Protein AF-A0A2P2GV45-F1 (afdb_monomer_lite)

Organism: Streptomyces showdoensis (NCBI:txid68268)

pLDDT: mean 84.9, std 12.86, range [36.91, 97.88]

Radius of gyration: 22.36 Å; chains: 1; bounding box: 69×42×74 Å

Sequence (187 aa):
MVSMTEESGPQALGVFVVANVAQETSHGDGGLEIRQGLRHFAPGAKVWIFNPIGTGSVVVVGRHRRNSRRYMRIIIERRFLTNLRVRTCYSTALFRALWDLERDEELPDSDLLRQREWAEELAREWNTPAMKARLDDQPRLTPFLVSDPPPLELRRSGVTYHLAHFNAHGARYSPEPPPVEPSPRID

Secondary structure (DSSP, 8-state):
--------PPPP-EEEEEEEE-SEEEESGGG-EEEES-SSS-TT-EEEEEEEETTTEEEEEEEETTEEEEEEEEEEEGGGEEEEEEEEE--HHHHHHHHT--SSSPPPP--HHHHHHHHHHHHHHHHS-EEEEEETT-TTSPPEEEESSPPSEEEETTEEEEEEEEETTEEEEESSPPP-PPPP---

Structure (mmCIF, N/CA/C/O backbone):
data_AF-A0A2P2GV45-F1
#
_entry.id   AF-A0A2P2GV45-F1
#
loop_
_atom_site.group_PDB
_atom_site.id
_atom_site.type_symbol
_atom_site.label_atom_id
_atom_site.label_alt_id
_atom_site.label_comp_id
_atom_site.label_asym_id
_atom_site.label_entity_id
_atom_site.label_seq_id
_atom_site.pdbx_PDB_ins_code
_atom_site.Cartn_x
_atom_site.Cartn_y
_atom_site.Cartn_z
_atom_site.occupancy
_atom_site.B_iso_or_equiv
_atom_site.auth_seq_id
_atom_site.auth_comp_id
_atom_site.auth_asym_id
_atom_site.auth_atom_id
_atom_site.pdbx_PDB_model_num
ATOM 1 N N . MET A 1 1 ? -44.803 21.383 8.865 1.00 36.91 1 MET A N 1
ATOM 2 C CA . MET A 1 1 ? -43.445 21.216 9.424 1.00 36.91 1 MET A CA 1
ATOM 3 C C . MET A 1 1 ? -43.144 19.733 9.437 1.00 36.91 1 MET A C 1
ATOM 5 O O . MET A 1 1 ? -43.715 19.024 10.253 1.00 36.91 1 MET A O 1
ATOM 9 N N . VAL A 1 2 ? -42.358 19.250 8.477 1.00 37.75 2 VAL A N 1
ATOM 10 C CA . VAL A 1 2 ? -41.906 17.855 8.455 1.00 37.75 2 VAL A CA 1
ATOM 11 C C . VAL A 1 2 ? -40.473 17.863 8.960 1.00 37.75 2 VAL A C 1
ATOM 13 O O . VAL A 1 2 ? -39.600 18.466 8.345 1.00 37.75 2 VAL A O 1
ATOM 16 N N . SER A 1 3 ? -40.280 17.261 10.130 1.00 43.94 3 SER A N 1
ATOM 17 C CA . SER A 1 3 ? -38.976 16.931 10.694 1.00 43.94 3 SER A CA 1
ATOM 18 C C . SER A 1 3 ? -38.325 15.888 9.784 1.00 43.94 3 SER A C 1
ATOM 20 O O . SER A 1 3 ? -38.726 14.724 9.788 1.00 43.94 3 SER A O 1
ATOM 22 N N . MET A 1 4 ? -37.380 16.321 8.946 1.00 41.00 4 MET A N 1
ATOM 23 C CA . MET A 1 4 ? -36.443 15.414 8.291 1.00 41.00 4 MET A CA 1
ATOM 24 C C . MET A 1 4 ? -35.452 14.956 9.355 1.00 41.00 4 MET A C 1
ATOM 26 O O . MET A 1 4 ? -34.571 15.700 9.774 1.00 41.00 4 MET A O 1
ATOM 30 N N . THR A 1 5 ? -35.639 13.732 9.826 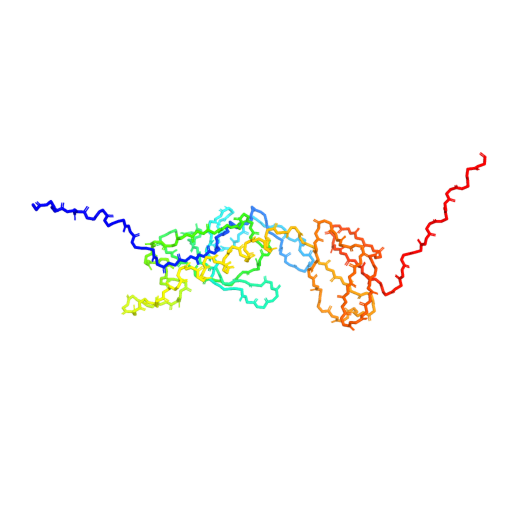1.00 46.25 5 THR A N 1
ATOM 31 C CA . THR A 1 5 ? -34.600 12.999 10.537 1.00 46.25 5 THR A CA 1
ATOM 32 C C . THR A 1 5 ? -33.565 12.601 9.493 1.00 46.25 5 THR A C 1
ATOM 34 O O . THR A 1 5 ? -33.805 11.709 8.685 1.00 46.25 5 THR A O 1
ATOM 37 N N . GLU A 1 6 ? -32.439 13.315 9.454 1.00 47.91 6 GLU A N 1
ATOM 38 C CA . GLU A 1 6 ? -31.255 12.849 8.737 1.00 47.91 6 GLU A CA 1
ATOM 39 C C . GLU A 1 6 ? -30.827 11.518 9.367 1.00 47.91 6 GLU A C 1
ATOM 41 O O . GLU A 1 6 ? -30.432 11.460 10.534 1.00 47.91 6 GLU A O 1
ATOM 46 N N . GLU A 1 7 ? -30.931 10.432 8.602 1.00 45.09 7 GLU A N 1
ATOM 47 C CA . GLU A 1 7 ? -30.241 9.181 8.899 1.00 45.09 7 GLU A CA 1
ATOM 48 C C . GLU A 1 7 ? -28.731 9.456 8.873 1.00 45.09 7 GLU A C 1
ATOM 50 O O . GLU A 1 7 ? -28.067 9.371 7.839 1.00 45.09 7 GLU A O 1
ATOM 55 N N . SER A 1 8 ? -28.182 9.841 10.025 1.00 48.94 8 SER A N 1
ATOM 56 C CA . SER A 1 8 ? -26.750 10.048 10.210 1.00 48.94 8 SER A CA 1
ATOM 57 C C . SER A 1 8 ? -26.058 8.683 10.207 1.00 48.94 8 SER A C 1
ATOM 59 O O . SER A 1 8 ? -25.905 8.019 11.235 1.00 48.94 8 SER A O 1
ATOM 61 N N . GLY A 1 9 ? -25.702 8.209 9.012 1.00 59.50 9 GLY A N 1
ATOM 62 C CA . GLY A 1 9 ? -24.778 7.092 8.848 1.00 59.50 9 GLY A CA 1
ATOM 63 C C . GLY A 1 9 ? -23.422 7.406 9.502 1.00 59.50 9 GLY A C 1
ATOM 64 O O . GLY A 1 9 ? -23.109 8.568 9.761 1.00 59.50 9 GLY A O 1
ATOM 65 N N . PRO A 1 10 ? -22.582 6.393 9.781 1.00 74.88 10 PRO A N 1
ATOM 66 C CA . PRO A 1 10 ? -21.284 6.628 10.405 1.00 74.88 10 PRO A CA 1
ATOM 67 C C . PRO A 1 10 ? -20.446 7.605 9.567 1.00 74.88 10 PRO A C 1
ATOM 69 O O . PRO A 1 10 ? -20.242 7.387 8.370 1.00 74.88 10 PRO A O 1
ATOM 72 N N . GLN A 1 11 ? -19.948 8.670 10.204 1.00 86.69 11 GLN A N 1
ATOM 73 C CA . GLN A 1 11 ? -19.128 9.689 9.552 1.00 86.69 11 GLN A CA 1
ATOM 74 C C . GLN A 1 11 ? -17.851 9.059 8.978 1.00 86.69 11 GLN A C 1
ATOM 76 O O . GLN A 1 11 ? -17.134 8.317 9.656 1.00 86.69 11 GLN A O 1
ATOM 81 N N . ALA A 1 12 ? -17.572 9.337 7.705 1.00 92.88 12 ALA A N 1
ATOM 82 C CA . ALA A 1 12 ? -16.340 8.907 7.060 1.00 92.88 12 ALA A CA 1
ATOM 83 C C . ALA A 1 12 ? -15.151 9.678 7.646 1.00 92.88 12 ALA A C 1
ATOM 85 O O . ALA A 1 12 ? -15.142 10.904 7.630 1.00 92.88 12 ALA A O 1
ATOM 86 N N . LEU A 1 13 ? -14.149 8.952 8.139 1.00 94.50 13 LEU A N 1
ATOM 87 C CA . LEU A 1 13 ? -12.956 9.539 8.752 1.00 94.50 13 LEU A CA 1
ATOM 88 C C . LEU A 1 13 ? -11.816 9.714 7.748 1.00 94.50 13 LEU A C 1
ATOM 90 O O . LEU A 1 13 ? -10.999 10.601 7.912 1.00 94.50 13 LEU A O 1
ATOM 94 N N . GLY A 1 14 ? -11.746 8.879 6.709 1.00 94.94 14 GLY A N 1
ATOM 95 C CA . GLY A 1 14 ? -10.713 8.990 5.679 1.00 94.94 14 GLY A CA 1
ATOM 96 C C . GLY A 1 14 ? -10.879 7.981 4.550 1.00 94.94 14 GLY A C 1
ATOM 97 O O . GLY A 1 14 ? -11.649 7.024 4.674 1.00 94.94 14 GLY A O 1
ATOM 98 N N . VAL A 1 15 ? -10.136 8.156 3.460 1.00 96.50 15 VAL A N 1
ATOM 99 C CA . VAL A 1 15 ? -10.080 7.209 2.335 1.00 96.50 15 VAL A CA 1
ATOM 100 C C . VAL A 1 15 ? -8.652 6.700 2.153 1.00 96.50 15 VAL A C 1
ATOM 102 O O . VAL A 1 15 ? -7.712 7.484 2.115 1.00 96.50 15 VAL A O 1
ATOM 105 N N . PHE A 1 16 ? -8.482 5.379 2.051 1.00 96.75 16 PHE A N 1
ATOM 106 C CA . PHE A 1 16 ? -7.160 4.749 1.976 1.00 96.75 16 PHE A CA 1
ATOM 107 C C . PHE A 1 16 ? -7.132 3.607 0.975 1.00 96.75 16 PHE A C 1
ATOM 109 O O . PHE A 1 16 ? -8.156 2.983 0.669 1.00 96.75 16 PHE A O 1
ATOM 116 N N . VAL A 1 17 ? -5.917 3.253 0.566 1.00 97.38 17 VAL A N 1
ATOM 117 C CA . VAL A 1 17 ? -5.655 1.960 -0.058 1.00 97.38 17 VAL A CA 1
ATOM 118 C C . VAL A 1 17 ? -5.659 0.872 1.011 1.00 97.38 17 VAL A C 1
ATOM 120 O O . VAL A 1 17 ? -5.050 0.984 2.073 1.00 97.38 17 VAL A O 1
ATOM 123 N N . VAL A 1 18 ? -6.351 -0.216 0.715 1.00 97.81 18 VAL A N 1
ATOM 124 C CA . VAL A 1 18 ? -6.408 -1.436 1.509 1.00 97.81 18 VAL A CA 1
ATOM 125 C C . VAL A 1 18 ? -5.866 -2.571 0.669 1.00 97.81 18 VAL A C 1
ATOM 127 O O . VAL A 1 18 ? -6.194 -2.689 -0.508 1.00 97.81 18 VAL A O 1
ATOM 130 N N . ALA A 1 19 ? -5.088 -3.439 1.294 1.00 97.44 19 ALA A N 1
ATOM 131 C CA . ALA A 1 19 ? -4.522 -4.614 0.664 1.00 97.44 19 ALA A CA 1
ATOM 132 C C . ALA A 1 19 ? -4.771 -5.861 1.513 1.00 97.44 19 ALA A C 1
ATOM 134 O O . ALA A 1 19 ? -5.273 -5.810 2.643 1.00 97.44 19 ALA A O 1
ATOM 135 N N . ASN A 1 20 ? -4.413 -7.002 0.950 1.00 97.25 20 ASN A N 1
ATOM 136 C CA . ASN A 1 20 ? -4.298 -8.266 1.646 1.00 97.25 20 ASN A CA 1
ATOM 137 C C . ASN A 1 20 ? -2.822 -8.663 1.715 1.00 97.25 20 ASN A C 1
ATOM 139 O O . ASN A 1 20 ? -2.081 -8.466 0.757 1.00 97.25 20 ASN A O 1
ATOM 143 N N . VAL A 1 21 ? -2.401 -9.244 2.835 1.00 95.75 21 VAL A N 1
ATOM 144 C CA . VAL A 1 21 ? -1.102 -9.919 2.921 1.00 95.75 21 VAL A CA 1
ATOM 145 C C . VAL A 1 21 ? -1.131 -11.139 2.007 1.00 95.75 21 VAL A C 1
ATOM 147 O O . VAL A 1 21 ? -2.095 -11.908 2.042 1.00 95.75 21 VAL A O 1
ATOM 150 N N . ALA A 1 22 ? -0.099 -11.306 1.184 1.00 92.75 22 ALA A N 1
ATOM 151 C CA . ALA A 1 22 ? 0.023 -12.439 0.277 1.00 92.75 22 ALA A CA 1
ATOM 152 C C . ALA A 1 22 ? -0.036 -13.775 1.039 1.00 92.75 22 ALA A C 1
ATOM 154 O O . ALA A 1 22 ? 0.347 -13.861 2.211 1.00 92.75 22 ALA A O 1
ATOM 155 N N . GLN A 1 23 ? -0.549 -14.819 0.380 1.00 90.25 23 GLN A N 1
ATOM 156 C CA . GLN A 1 23 ? -0.613 -16.156 0.981 1.00 90.25 23 GLN A CA 1
ATOM 157 C C . GLN A 1 23 ? 0.792 -16.670 1.300 1.00 90.25 23 GLN A C 1
ATOM 159 O O . GLN A 1 23 ? 1.061 -17.143 2.405 1.00 90.25 23 GLN A O 1
ATOM 164 N N . GLU A 1 24 ? 1.699 -16.456 0.353 1.00 88.69 24 GLU A N 1
ATOM 165 C CA . GLU A 1 24 ? 3.109 -16.789 0.435 1.00 88.69 24 GLU A CA 1
ATOM 166 C C . GLU A 1 24 ? 3.946 -15.527 0.238 1.00 88.69 24 GLU A C 1
ATOM 168 O O . GLU A 1 24 ? 3.587 -14.627 -0.523 1.00 88.69 24 GLU A O 1
ATOM 173 N N . THR A 1 25 ? 5.055 -15.440 0.960 1.00 87.00 25 THR A N 1
ATOM 174 C CA . THR A 1 25 ? 5.975 -14.306 0.921 1.00 87.00 25 THR A CA 1
ATOM 175 C C . THR A 1 25 ? 7.410 -14.805 0.813 1.00 87.00 25 THR A C 1
ATOM 177 O O . THR A 1 25 ? 7.787 -15.777 1.463 1.00 87.00 25 THR A O 1
ATOM 180 N N . SER A 1 26 ? 8.207 -14.134 -0.016 1.00 83.06 26 SER A N 1
ATOM 181 C CA . SER A 1 26 ? 9.622 -14.438 -0.256 1.00 83.06 26 SER A CA 1
ATOM 182 C C . SER A 1 26 ? 10.544 -13.666 0.699 1.00 83.06 26 SER A C 1
ATOM 184 O O . SER A 1 26 ? 10.469 -12.437 0.747 1.00 83.06 26 SER A O 1
ATOM 186 N N . HIS A 1 27 ? 11.463 -14.338 1.384 1.00 82.19 27 HIS A N 1
ATOM 187 C CA . HIS A 1 27 ? 12.400 -13.770 2.362 1.00 82.19 27 HIS A CA 1
ATOM 188 C C . HIS A 1 27 ? 13.853 -14.086 1.995 1.00 82.19 27 HIS A C 1
ATOM 190 O O . HIS A 1 27 ? 14.127 -14.919 1.129 1.00 82.19 27 HIS A O 1
ATOM 196 N N . GLY A 1 28 ? 14.774 -13.405 2.678 1.00 75.12 28 GLY A N 1
ATOM 197 C CA . GLY A 1 28 ? 16.213 -13.595 2.516 1.00 75.12 28 GLY A CA 1
ATOM 198 C C . GLY A 1 28 ? 16.766 -13.046 1.200 1.00 75.12 28 GLY A C 1
ATOM 199 O O . GLY A 1 28 ? 16.032 -12.537 0.342 1.00 75.12 28 GLY A O 1
ATOM 200 N N . ASP A 1 29 ? 18.084 -13.151 1.051 1.00 68.38 29 ASP A N 1
ATOM 201 C CA . ASP A 1 29 ? 18.777 -12.747 -0.169 1.00 68.38 29 ASP A CA 1
ATOM 202 C C . ASP A 1 29 ? 18.312 -13.608 -1.348 1.00 68.38 29 ASP A C 1
ATOM 204 O O . ASP A 1 29 ? 18.273 -14.835 -1.287 1.00 68.38 29 ASP A O 1
ATOM 208 N N . GLY A 1 30 ? 17.878 -12.946 -2.420 1.00 65.75 30 GLY A N 1
ATOM 209 C CA . GLY A 1 30 ? 17.316 -13.611 -3.598 1.00 65.75 30 GLY A CA 1
ATOM 210 C C . GLY A 1 30 ? 15.862 -14.080 -3.459 1.00 65.75 30 GLY A C 1
ATOM 211 O O . GLY A 1 30 ? 15.285 -14.500 -4.455 1.00 65.75 30 GLY A O 1
ATOM 212 N N . GLY A 1 31 ? 15.229 -13.961 -2.283 1.00 71.38 31 GLY A N 1
ATOM 213 C CA . GLY A 1 31 ? 13.816 -14.324 -2.103 1.00 71.38 31 GLY A CA 1
ATOM 214 C C . GLY A 1 31 ? 13.534 -15.829 -2.152 1.00 71.38 31 GLY A C 1
ATOM 215 O O . GLY A 1 31 ? 12.404 -16.221 -2.431 1.00 71.38 31 GLY A O 1
ATOM 216 N N . LEU A 1 32 ? 14.548 -16.659 -1.904 1.00 75.00 32 LEU A N 1
ATOM 217 C CA . LEU A 1 32 ? 14.452 -18.119 -1.997 1.00 75.00 32 LEU A CA 1
ATOM 218 C C . LEU A 1 32 ? 13.702 -18.747 -0.816 1.00 75.00 32 LEU A C 1
ATOM 220 O O . LEU A 1 32 ? 13.218 -19.872 -0.917 1.00 75.00 32 LEU A O 1
ATOM 224 N N . GLU A 1 33 ? 13.591 -18.036 0.306 1.00 84.44 33 GLU A N 1
ATOM 225 C CA . GLU A 1 33 ? 12.863 -18.533 1.466 1.00 84.44 33 GLU A CA 1
ATOM 226 C C . GLU A 1 33 ? 11.379 -18.167 1.363 1.00 84.44 33 GLU A C 1
ATOM 228 O O . GLU A 1 33 ? 10.995 -17.016 1.562 1.00 84.44 33 GLU A O 1
ATOM 233 N N . ILE A 1 34 ? 10.524 -19.153 1.099 1.00 87.94 34 ILE A N 1
ATOM 234 C CA . ILE A 1 34 ? 9.074 -18.950 1.053 1.00 87.94 34 ILE A CA 1
ATOM 235 C C . ILE A 1 34 ? 8.458 -19.207 2.430 1.00 87.94 34 ILE A C 1
ATOM 237 O O . ILE A 1 34 ? 8.666 -20.253 3.044 1.00 87.94 34 ILE A O 1
ATOM 241 N N . ARG A 1 35 ? 7.671 -18.246 2.921 1.00 89.06 35 ARG A N 1
ATOM 242 C CA . ARG A 1 35 ? 6.919 -18.345 4.180 1.00 89.06 35 ARG A CA 1
ATOM 243 C C . ARG A 1 35 ? 5.447 -18.032 3.965 1.00 89.06 35 ARG A C 1
ATOM 245 O O . ARG A 1 35 ? 5.097 -17.193 3.139 1.00 89.06 35 ARG A O 1
ATOM 252 N N . GLN A 1 36 ? 4.583 -18.627 4.782 1.00 90.12 36 GLN A N 1
ATOM 253 C CA . GLN A 1 36 ? 3.163 -18.283 4.783 1.00 90.12 36 GLN A CA 1
ATOM 254 C C . GLN A 1 36 ? 2.893 -16.985 5.550 1.00 90.12 36 GLN A C 1
ATOM 256 O O . GLN A 1 36 ? 3.137 -16.893 6.760 1.00 90.12 36 GLN A O 1
ATOM 261 N N . GLY A 1 37 ? 2.337 -15.996 4.847 1.00 88.44 37 GLY A N 1
ATOM 262 C CA . GLY A 1 37 ? 2.013 -14.684 5.400 1.00 88.44 37 GLY A CA 1
ATOM 263 C C . GLY A 1 37 ? 3.224 -13.990 6.027 1.00 88.44 37 GLY A C 1
ATOM 264 O O . GLY A 1 37 ? 4.359 -14.173 5.600 1.00 88.44 37 GLY A O 1
ATOM 265 N N . LEU A 1 38 ? 2.992 -13.187 7.067 1.00 92.50 38 LEU A N 1
ATOM 266 C CA . LEU A 1 38 ? 4.047 -12.453 7.767 1.00 92.50 38 LEU A CA 1
ATOM 267 C C . LEU A 1 38 ? 4.103 -12.834 9.252 1.00 92.50 38 LEU A C 1
ATOM 269 O O . LEU A 1 38 ? 3.191 -13.439 9.827 1.00 92.50 38 LEU A O 1
ATOM 273 N N . ARG A 1 39 ? 5.185 -12.428 9.927 1.00 91.06 39 ARG A N 1
ATOM 274 C CA . ARG A 1 39 ? 5.334 -12.641 11.377 1.00 91.06 39 ARG A CA 1
ATOM 275 C C . ARG A 1 39 ? 4.156 -12.060 12.168 1.00 91.06 39 ARG A C 1
ATOM 277 O O . ARG A 1 39 ? 3.679 -12.698 13.104 1.00 91.06 39 ARG A O 1
ATOM 284 N N . HIS A 1 40 ? 3.684 -10.878 11.775 1.00 93.44 40 HIS A N 1
ATOM 285 C CA . HIS A 1 40 ? 2.652 -10.121 12.492 1.00 93.44 40 HIS A CA 1
ATOM 286 C C . HIS A 1 40 ? 1.247 -10.260 11.899 1.00 93.44 40 HIS A C 1
ATOM 288 O O . HIS A 1 40 ? 0.265 -10.036 12.605 1.00 93.44 40 HIS A O 1
ATOM 294 N N . PHE A 1 41 ? 1.131 -10.690 10.643 1.00 95.00 41 PHE A N 1
ATOM 295 C CA . PHE A 1 41 ? -0.137 -10.777 9.922 1.00 95.00 41 PHE A CA 1
ATOM 296 C C . PHE A 1 41 ? -0.341 -12.170 9.335 1.00 95.00 41 PHE A C 1
ATOM 298 O O . PHE A 1 41 ? 0.588 -12.770 8.800 1.00 95.00 41 PHE A O 1
ATOM 305 N N . ALA A 1 42 ? -1.563 -12.690 9.451 1.00 93.75 42 ALA A N 1
ATOM 306 C CA . ALA A 1 42 ? -1.918 -13.972 8.860 1.00 93.75 42 ALA A CA 1
ATOM 307 C C . ALA A 1 42 ? -1.907 -13.881 7.319 1.00 93.75 42 ALA A C 1
ATOM 309 O O . ALA A 1 42 ? -2.122 -12.790 6.781 1.00 93.75 42 ALA A O 1
ATOM 310 N N . PRO A 1 43 ? -1.704 -15.003 6.609 1.00 94.81 43 PRO A N 1
ATOM 311 C CA . PRO A 1 43 ? -1.975 -15.086 5.175 1.00 94.81 43 PRO A CA 1
ATOM 312 C C . PRO A 1 43 ? -3.367 -14.524 4.846 1.00 94.81 43 PRO A C 1
ATOM 314 O O . PRO A 1 43 ? -4.341 -14.808 5.548 1.00 94.81 43 PRO A O 1
ATOM 317 N N . GLY A 1 44 ? -3.468 -13.660 3.836 1.00 95.38 44 GLY A N 1
ATOM 318 C CA . GLY A 1 44 ? -4.725 -13.017 3.442 1.00 95.38 44 GLY A CA 1
ATOM 319 C C . GLY A 1 44 ? -5.233 -11.922 4.390 1.00 95.38 44 GLY A C 1
ATOM 320 O O . GLY A 1 44 ? -6.287 -11.336 4.124 1.00 95.38 44 GLY A O 1
ATOM 321 N N . ALA A 1 45 ? -4.520 -11.600 5.476 1.00 96.06 45 ALA A N 1
ATOM 322 C CA . ALA A 1 45 ? -4.949 -10.570 6.418 1.00 96.06 45 ALA A CA 1
ATOM 323 C C . ALA A 1 45 ? -5.119 -9.212 5.727 1.00 96.06 45 ALA A C 1
ATOM 325 O O . ALA A 1 45 ? -4.275 -8.781 4.943 1.00 96.06 45 ALA A O 1
ATOM 326 N N . LYS A 1 46 ? -6.217 -8.525 6.044 1.00 97.06 46 LYS A N 1
ATOM 327 C CA . LYS A 1 46 ? -6.507 -7.183 5.534 1.00 97.06 46 LYS A CA 1
ATOM 328 C C . LYS A 1 46 ? -5.657 -6.150 6.266 1.00 97.06 46 LYS A C 1
ATOM 330 O O . LYS A 1 46 ? -5.692 -6.101 7.499 1.00 97.06 46 LYS A O 1
ATOM 335 N N . VAL A 1 47 ? -4.981 -5.296 5.509 1.00 97.62 47 VAL A N 1
ATOM 336 C CA . VAL A 1 47 ? -4.194 -4.178 6.033 1.00 97.62 47 VAL A CA 1
ATOM 337 C C . VAL A 1 47 ? -4.535 -2.882 5.301 1.00 97.62 47 VAL A C 1
ATOM 339 O O . VAL A 1 47 ? -4.874 -2.900 4.120 1.00 97.62 47 VAL A O 1
ATOM 342 N N . TRP A 1 48 ? -4.469 -1.769 6.018 1.00 97.88 48 TRP A N 1
ATOM 343 C CA . TRP A 1 48 ? -4.684 -0.415 5.516 1.00 97.88 48 TRP A CA 1
ATOM 344 C C . TRP A 1 48 ? -3.334 0.249 5.300 1.00 97.88 48 TRP A C 1
ATOM 346 O O . TRP A 1 48 ? -2.475 0.164 6.174 1.00 97.88 48 TRP A O 1
ATOM 356 N N . ILE A 1 49 ? -3.140 0.873 4.147 1.00 96.00 49 ILE A N 1
ATOM 357 C CA . ILE A 1 49 ? -1.894 1.538 3.775 1.00 96.00 49 ILE A CA 1
ATOM 358 C C . ILE A 1 49 ? -2.025 3.002 4.172 1.00 96.00 49 ILE A C 1
ATOM 360 O O . ILE A 1 49 ? -2.928 3.690 3.700 1.00 96.00 49 ILE A O 1
ATOM 364 N N . PHE A 1 50 ? -1.141 3.455 5.059 1.00 91.81 50 PHE A N 1
ATOM 365 C CA . PHE A 1 50 ? -1.107 4.855 5.470 1.00 91.81 50 PHE A CA 1
ATOM 366 C C . PHE A 1 50 ? -0.290 5.677 4.483 1.00 91.81 50 PHE A C 1
ATOM 368 O O . PHE A 1 50 ? -0.824 6.574 3.850 1.00 91.81 50 PHE A O 1
ATOM 375 N N . ASN A 1 51 ? 0.991 5.330 4.325 1.00 86.19 51 ASN A N 1
ATOM 376 C CA . ASN A 1 51 ? 1.903 6.030 3.430 1.00 86.19 51 ASN A CA 1
ATOM 377 C C . ASN A 1 51 ? 2.971 5.083 2.859 1.00 86.19 51 ASN A C 1
ATOM 379 O O . ASN A 1 51 ? 3.513 4.249 3.600 1.00 86.19 51 ASN A O 1
ATOM 383 N N . PRO A 1 52 ? 3.314 5.220 1.565 1.00 85.12 52 PRO A N 1
ATOM 384 C CA . PRO A 1 52 ? 4.545 4.673 1.012 1.00 85.12 52 PRO A CA 1
ATOM 385 C C . PRO A 1 52 ? 5.778 5.275 1.698 1.00 85.12 52 PRO A C 1
ATOM 387 O O . PRO A 1 52 ? 5.808 6.461 2.019 1.00 85.12 52 PRO A O 1
ATOM 390 N N . ILE A 1 53 ? 6.809 4.457 1.904 1.00 82.94 53 ILE A N 1
ATOM 391 C CA . ILE A 1 53 ? 8.125 4.874 2.394 1.00 82.94 53 ILE A CA 1
ATOM 392 C C . ILE A 1 53 ? 9.181 4.401 1.394 1.00 82.94 53 ILE A C 1
ATOM 394 O O . ILE A 1 53 ? 9.441 3.202 1.247 1.00 82.94 53 ILE A O 1
ATOM 398 N N . GLY A 1 54 ? 9.832 5.359 0.736 1.00 74.25 54 GLY A N 1
ATOM 399 C CA . GLY A 1 54 ? 10.869 5.073 -0.252 1.00 74.25 54 GLY A CA 1
ATOM 400 C C . GLY A 1 54 ? 10.346 4.251 -1.435 1.00 74.25 54 GLY A C 1
ATOM 401 O O . GLY A 1 54 ? 9.197 4.381 -1.844 1.00 74.25 54 GLY A O 1
ATOM 402 N N . THR A 1 55 ? 11.202 3.400 -2.000 1.00 69.62 55 THR A N 1
ATOM 403 C CA . THR A 1 55 ? 10.964 2.716 -3.286 1.00 69.62 55 THR A CA 1
ATOM 404 C C . THR A 1 55 ? 10.244 1.370 -3.189 1.00 69.62 55 THR A C 1
ATOM 406 O O . THR A 1 55 ? 10.006 0.728 -4.212 1.00 69.62 55 THR A O 1
ATOM 409 N N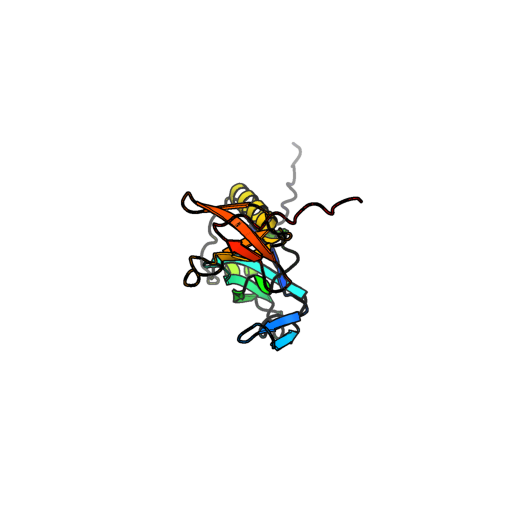 . GLY A 1 56 ? 9.895 0.898 -1.992 1.00 78.69 56 GLY A N 1
ATOM 410 C CA . GLY A 1 56 ? 9.307 -0.439 -1.868 1.00 78.69 56 GLY A CA 1
ATOM 411 C C . GLY A 1 56 ? 8.738 -0.816 -0.511 1.00 78.69 56 GLY A C 1
ATOM 412 O O . GLY A 1 56 ? 8.224 -1.926 -0.384 1.00 78.69 56 GLY A O 1
ATOM 413 N N . SER A 1 57 ? 8.794 0.072 0.477 1.00 89.31 57 SER A N 1
ATOM 414 C CA . SER A 1 57 ? 8.254 -0.172 1.810 1.00 89.31 57 SER A CA 1
ATOM 415 C C . SER A 1 57 ? 7.020 0.680 2.043 1.00 89.31 57 SER A C 1
ATOM 417 O O . SER A 1 57 ? 6.837 1.725 1.425 1.00 89.31 57 SER A O 1
ATOM 419 N N . VAL A 1 58 ? 6.142 0.224 2.924 1.00 94.50 58 VAL A N 1
ATOM 420 C CA . VAL A 1 58 ? 4.870 0.883 3.206 1.00 94.50 58 VAL A CA 1
ATOM 421 C C . VAL A 1 58 ? 4.543 0.789 4.682 1.00 94.50 58 VAL A C 1
ATOM 423 O O . VAL A 1 58 ? 4.753 -0.255 5.302 1.00 94.50 58 VAL A O 1
ATOM 426 N N . VAL A 1 59 ? 3.997 1.866 5.243 1.00 96.31 59 VAL A N 1
ATOM 427 C CA . VAL A 1 59 ? 3.360 1.809 6.559 1.00 96.31 59 VAL A CA 1
ATOM 428 C C . VAL A 1 59 ? 2.000 1.162 6.395 1.00 96.31 59 VAL A C 1
ATOM 430 O O . VAL A 1 59 ? 1.144 1.677 5.669 1.00 96.31 59 VAL A O 1
ATOM 433 N N . VAL A 1 60 ? 1.787 0.060 7.107 1.00 96.94 60 VAL A N 1
ATOM 434 C CA . VAL A 1 60 ? 0.501 -0.623 7.144 1.00 96.94 60 VAL A CA 1
ATOM 435 C C . VAL A 1 60 ? -0.052 -0.724 8.550 1.00 96.94 60 VAL A C 1
ATOM 437 O O . VAL A 1 60 ? 0.685 -0.893 9.522 1.00 96.94 60 VAL A O 1
ATOM 440 N N . VAL A 1 61 ? -1.378 -0.700 8.631 1.00 97.62 61 VAL A N 1
ATOM 441 C CA . VAL A 1 61 ? -2.133 -0.944 9.853 1.00 97.62 61 VAL A CA 1
ATOM 442 C C . VAL A 1 61 ? -3.073 -2.118 9.654 1.00 97.62 61 VAL A C 1
ATOM 444 O O . VAL A 1 61 ? -3.879 -2.157 8.726 1.00 97.62 61 VAL A O 1
ATOM 447 N N . GLY A 1 62 ? -2.991 -3.094 10.547 1.00 96.25 62 GLY A N 1
ATOM 448 C CA . GLY A 1 62 ? -3.830 -4.284 10.488 1.00 96.25 62 GLY A CA 1
ATOM 449 C C . GLY A 1 62 ? -4.022 -4.922 11.850 1.00 96.25 62 GLY A C 1
ATOM 450 O O . GLY A 1 62 ? -3.445 -4.497 12.849 1.00 96.25 62 GLY A O 1
ATOM 451 N N . ARG A 1 63 ? -4.842 -5.971 11.898 1.00 94.56 63 ARG A N 1
ATOM 452 C CA . ARG A 1 63 ? -5.027 -6.774 13.111 1.00 94.56 63 ARG A CA 1
ATOM 453 C C . ARG A 1 63 ? -3.900 -7.786 13.249 1.00 94.56 63 ARG A C 1
ATOM 455 O O . ARG A 1 63 ? -3.648 -8.553 12.321 1.00 94.56 63 ARG A O 1
ATOM 462 N N . HIS A 1 64 ? -3.259 -7.820 14.412 1.00 92.19 64 HIS A N 1
ATOM 463 C CA . HIS A 1 64 ? -2.169 -8.757 14.664 1.00 92.19 64 HIS A CA 1
ATOM 464 C C . HIS A 1 64 ? -2.670 -10.210 14.675 1.00 92.19 64 HIS A C 1
ATOM 466 O O . HIS A 1 64 ? -3.685 -10.527 15.297 1.00 92.19 64 HIS A O 1
ATOM 472 N N . ARG A 1 65 ? -1.924 -11.131 14.053 1.00 88.25 65 ARG A N 1
ATOM 473 C CA . ARG A 1 65 ? -2.364 -12.525 13.849 1.00 88.25 65 ARG A CA 1
ATOM 474 C C . ARG A 1 65 ? -2.615 -13.319 15.134 1.00 88.25 65 ARG A C 1
ATOM 476 O O . ARG A 1 65 ? -3.427 -14.231 15.131 1.00 88.25 65 ARG A O 1
ATOM 483 N N . ARG A 1 66 ? -1.922 -12.988 16.232 1.00 86.94 66 ARG A N 1
ATOM 484 C CA . ARG A 1 66 ? -2.127 -13.616 17.559 1.00 86.94 66 ARG A CA 1
ATOM 485 C C . ARG A 1 66 ? -3.009 -12.789 18.496 1.00 86.94 66 ARG A C 1
ATOM 487 O O . ARG A 1 66 ? -3.384 -13.265 19.557 1.00 86.94 66 ARG A O 1
ATOM 494 N N . ASN A 1 67 ? -3.291 -11.537 18.140 1.00 85.56 67 ASN A N 1
ATOM 495 C CA . ASN A 1 67 ? -4.090 -10.629 18.956 1.00 85.56 67 ASN A CA 1
ATOM 496 C C . ASN A 1 67 ? -4.924 -9.736 18.035 1.00 85.56 67 ASN A C 1
ATOM 498 O O . ASN A 1 67 ? -4.556 -8.603 17.731 1.00 85.56 67 ASN A O 1
ATOM 502 N N . SER A 1 68 ? -6.056 -10.267 17.581 1.00 82.00 68 SER A N 1
ATOM 503 C CA . SER A 1 68 ? -6.931 -9.593 16.620 1.00 82.00 68 SER A CA 1
ATOM 504 C C . SER A 1 68 ? -7.715 -8.416 17.215 1.00 82.00 68 SER A C 1
ATOM 506 O O . SER A 1 68 ? -8.368 -7.681 16.473 1.00 82.00 68 SER A O 1
ATOM 508 N N . ARG A 1 69 ? -7.652 -8.213 18.541 1.00 84.31 69 ARG A N 1
ATOM 509 C CA . ARG A 1 69 ? -8.363 -7.133 19.243 1.00 84.31 69 ARG A CA 1
ATOM 510 C C . ARG A 1 69 ? -7.691 -5.772 19.094 1.00 84.31 69 ARG A C 1
ATOM 512 O O . ARG A 1 69 ? -8.358 -4.762 19.284 1.00 84.31 69 ARG A O 1
ATOM 519 N N . ARG A 1 70 ? -6.394 -5.730 18.777 1.00 83.94 70 ARG A N 1
ATOM 520 C CA . ARG A 1 70 ? -5.640 -4.480 18.627 1.00 83.94 70 ARG A CA 1
ATOM 521 C C . ARG A 1 70 ? -5.125 -4.323 17.204 1.00 83.94 70 ARG A C 1
ATOM 523 O O . ARG A 1 70 ? -4.739 -5.299 16.556 1.00 83.94 70 ARG A O 1
ATOM 530 N N . TYR A 1 71 ? -5.131 -3.079 16.741 1.00 93.19 71 TYR A N 1
ATOM 531 C CA . TYR A 1 71 ? -4.407 -2.703 15.540 1.00 93.19 71 TYR A CA 1
ATOM 532 C C . TYR A 1 71 ? -2.914 -2.618 15.847 1.00 93.19 71 TYR A C 1
ATOM 534 O O . TYR A 1 71 ? -2.512 -2.281 16.959 1.00 93.19 71 TYR A O 1
ATOM 542 N N . MET A 1 72 ? -2.108 -2.960 14.853 1.00 93.56 72 MET A N 1
ATOM 543 C CA . MET A 1 72 ? -0.663 -2.821 14.872 1.00 93.56 72 MET A CA 1
ATOM 544 C C . MET A 1 72 ? -0.250 -2.058 13.620 1.00 93.56 72 MET A C 1
ATOM 546 O O . MET A 1 72 ? -0.698 -2.399 12.522 1.00 93.56 72 MET A O 1
ATOM 550 N N . ARG A 1 73 ? 0.609 -1.060 13.811 1.00 94.88 73 ARG A N 1
ATOM 551 C CA . ARG A 1 73 ? 1.240 -0.264 12.763 1.00 94.88 73 ARG A CA 1
ATOM 552 C C . ARG A 1 73 ? 2.668 -0.763 12.564 1.00 94.88 73 ARG A C 1
ATOM 554 O O . ARG A 1 73 ? 3.434 -0.790 13.522 1.00 94.88 73 ARG A O 1
ATOM 561 N N . ILE A 1 74 ? 3.014 -1.206 11.357 1.00 95.31 74 ILE A N 1
ATOM 562 C CA . ILE A 1 74 ? 4.379 -1.634 11.011 1.00 95.31 74 ILE A CA 1
ATOM 563 C C . ILE A 1 74 ? 4.739 -1.240 9.586 1.00 95.31 74 ILE A C 1
ATOM 565 O O . ILE A 1 74 ? 3.867 -1.018 8.749 1.00 95.31 74 ILE A O 1
ATOM 569 N N . ILE A 1 75 ? 6.038 -1.211 9.309 1.00 95.25 75 ILE A N 1
ATOM 570 C CA . ILE A 1 75 ? 6.568 -1.077 7.957 1.00 95.25 75 ILE A CA 1
ATOM 571 C C . ILE A 1 75 ? 6.756 -2.478 7.372 1.00 95.25 75 ILE A C 1
ATOM 573 O O . ILE A 1 75 ? 7.355 -3.342 8.015 1.00 95.25 75 ILE A O 1
ATOM 577 N N . ILE A 1 76 ? 6.250 -2.708 6.163 1.00 93.00 76 ILE A N 1
ATOM 578 C CA . ILE A 1 76 ? 6.474 -3.945 5.401 1.00 93.00 76 ILE A CA 1
ATOM 579 C C . ILE A 1 76 ? 6.828 -3.623 3.955 1.00 93.00 76 ILE A C 1
ATOM 581 O O . ILE A 1 76 ? 6.577 -2.519 3.476 1.00 93.00 76 ILE A O 1
ATOM 585 N N . GLU A 1 77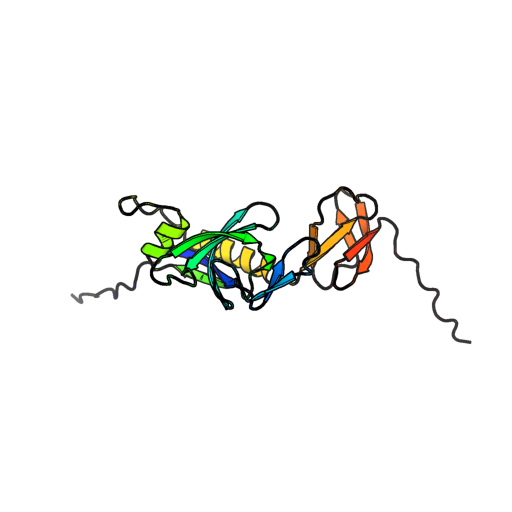 ? 7.369 -4.601 3.237 1.00 89.75 77 GLU A N 1
ATOM 586 C CA . GLU A 1 77 ? 7.595 -4.457 1.804 1.00 89.75 77 GLU A CA 1
ATOM 587 C C . GLU A 1 77 ? 6.286 -4.571 1.010 1.00 89.75 77 GLU A C 1
ATOM 589 O O . GLU A 1 77 ? 5.483 -5.484 1.224 1.00 89.75 77 GLU A O 1
ATOM 594 N N . ARG A 1 78 ? 6.115 -3.691 0.018 1.00 89.81 78 ARG A N 1
ATOM 595 C CA . ARG A 1 78 ? 4.979 -3.667 -0.915 1.00 89.81 78 ARG A CA 1
ATOM 596 C C . ARG A 1 78 ? 4.770 -5.014 -1.605 1.00 89.81 78 ARG A C 1
ATOM 598 O O . ARG A 1 78 ? 3.632 -5.415 -1.805 1.00 89.81 78 ARG A O 1
ATOM 605 N N . ARG A 1 79 ? 5.850 -5.739 -1.933 1.00 86.94 79 ARG A N 1
ATOM 606 C CA . ARG A 1 79 ? 5.777 -7.049 -2.613 1.00 86.94 79 ARG A CA 1
ATOM 607 C C . ARG A 1 79 ? 5.018 -8.122 -1.823 1.00 86.94 79 ARG A C 1
ATOM 609 O O . ARG A 1 79 ? 4.631 -9.128 -2.399 1.00 86.94 79 ARG A O 1
ATOM 616 N N . PHE A 1 80 ? 4.814 -7.930 -0.518 1.00 92.06 80 PHE A N 1
ATOM 617 C CA . PHE A 1 80 ? 4.032 -8.844 0.321 1.00 92.06 80 PHE A CA 1
ATOM 618 C C . PHE A 1 80 ? 2.538 -8.520 0.338 1.00 92.06 80 PHE A C 1
ATOM 620 O O . PHE A 1 80 ? 1.784 -9.153 1.081 1.00 92.06 80 PHE A O 1
ATOM 627 N N . LEU A 1 81 ? 2.107 -7.534 -0.448 1.00 93.81 81 LEU A N 1
ATOM 628 C CA . LEU A 1 81 ? 0.728 -7.088 -0.542 1.00 93.81 81 LEU A CA 1
ATOM 629 C C . LEU A 1 81 ? 0.116 -7.445 -1.892 1.00 93.81 81 LEU A C 1
ATOM 631 O O . LEU A 1 81 ? 0.762 -7.387 -2.931 1.00 93.81 81 LEU A O 1
ATOM 635 N N . THR A 1 82 ? -1.165 -7.787 -1.856 1.00 93.19 82 THR A N 1
ATOM 636 C CA . THR A 1 82 ? -1.982 -8.113 -3.024 1.00 93.19 82 THR A CA 1
ATOM 637 C C . THR A 1 82 ? -3.387 -7.529 -2.871 1.00 93.19 82 THR A C 1
ATOM 639 O O . THR A 1 82 ? -3.765 -7.084 -1.783 1.00 93.19 82 THR A O 1
ATOM 642 N N . ASN A 1 83 ? -4.181 -7.551 -3.946 1.00 94.31 83 ASN A N 1
ATOM 643 C CA . ASN A 1 83 ? -5.575 -7.102 -3.968 1.00 94.31 83 ASN A CA 1
ATOM 644 C C . ASN A 1 83 ? -5.749 -5.672 -3.420 1.00 94.31 83 ASN A C 1
ATOM 646 O O . ASN A 1 83 ? -6.526 -5.427 -2.481 1.00 94.31 83 ASN A O 1
ATOM 650 N N . LEU A 1 84 ? -4.963 -4.743 -3.969 1.00 95.31 84 LEU A N 1
ATOM 651 C CA . LEU A 1 84 ? -4.984 -3.352 -3.553 1.00 95.31 84 LEU A CA 1
ATOM 652 C C . LEU A 1 84 ? -6.276 -2.705 -4.042 1.00 95.31 84 LEU A C 1
ATOM 654 O O . LEU A 1 84 ? -6.676 -2.866 -5.190 1.00 95.31 84 LEU A O 1
ATOM 658 N N . ARG A 1 85 ? -6.970 -1.999 -3.157 1.00 96.69 85 ARG A N 1
ATOM 659 C CA . ARG A 1 85 ? -8.268 -1.389 -3.462 1.00 96.69 85 ARG A CA 1
ATOM 660 C C . ARG A 1 85 ? -8.557 -0.230 -2.534 1.00 96.69 85 ARG A C 1
ATOM 662 O O . ARG A 1 85 ? -8.128 -0.235 -1.385 1.00 96.69 85 ARG A O 1
ATOM 669 N N . VAL A 1 86 ? -9.363 0.710 -2.994 1.00 97.56 86 VAL A N 1
ATOM 670 C CA . VAL A 1 86 ? -9.750 1.869 -2.189 1.00 97.56 86 VAL A CA 1
ATOM 671 C C . VAL A 1 86 ? -10.886 1.512 -1.232 1.00 97.56 86 VAL A C 1
ATOM 673 O O . VAL A 1 86 ? -11.834 0.808 -1.596 1.00 97.56 86 VAL A O 1
ATOM 676 N N . ARG A 1 87 ? -10.790 1.972 0.020 1.00 97.50 87 ARG A N 1
ATOM 677 C CA . ARG A 1 87 ? -11.846 1.851 1.034 1.00 97.50 87 ARG A CA 1
ATOM 678 C C . ARG A 1 87 ? -11.925 3.099 1.905 1.00 97.50 87 ARG A C 1
ATOM 680 O O . ARG A 1 87 ? -10.911 3.683 2.273 1.00 97.50 87 ARG A O 1
ATOM 687 N N . THR A 1 88 ? -13.148 3.436 2.300 1.00 96.56 88 THR A N 1
ATOM 688 C CA . THR A 1 88 ? -13.425 4.471 3.299 1.00 96.56 88 THR A CA 1
ATOM 689 C C . THR A 1 88 ? -13.307 3.888 4.707 1.00 96.56 88 THR A C 1
ATOM 691 O O . THR A 1 88 ? -13.842 2.813 4.995 1.00 96.56 88 THR A O 1
ATOM 694 N N . CYS A 1 89 ? -12.579 4.578 5.579 1.00 95.00 89 CYS A N 1
ATOM 695 C CA . CYS A 1 89 ? -12.440 4.260 6.990 1.00 95.00 89 CYS A CA 1
ATOM 696 C C . CYS A 1 89 ? -13.544 4.954 7.792 1.00 95.00 89 CYS A C 1
ATOM 698 O O . CYS A 1 89 ? -13.686 6.171 7.735 1.00 95.00 89 CYS A O 1
ATOM 700 N N . TYR A 1 90 ? -14.277 4.170 8.578 1.00 94.50 90 TYR A N 1
ATOM 701 C CA . TYR A 1 90 ? -15.304 4.650 9.513 1.00 94.50 90 TYR A CA 1
ATOM 702 C C . TYR A 1 90 ? -14.945 4.345 10.975 1.00 94.50 90 TYR A C 1
ATOM 704 O O . TYR A 1 90 ? -15.684 4.670 11.895 1.00 94.50 90 TYR A O 1
ATOM 712 N N . SER A 1 91 ? -13.831 3.643 11.212 1.00 92.75 91 SER A N 1
ATOM 713 C CA . SER A 1 91 ? -13.452 3.174 12.545 1.00 92.75 91 SER A CA 1
ATOM 714 C C . SER A 1 91 ? -12.449 4.129 13.176 1.00 92.75 91 SER A C 1
ATOM 716 O O . SER A 1 91 ? -11.293 4.166 12.761 1.00 92.75 91 SER A O 1
ATOM 718 N N . THR A 1 92 ? -12.854 4.821 14.241 1.00 92.56 92 THR A N 1
ATOM 719 C CA . THR A 1 92 ? -11.974 5.722 15.003 1.00 92.56 92 THR A CA 1
ATOM 720 C C . THR A 1 92 ? -10.720 5.015 15.510 1.00 92.56 92 THR A C 1
ATOM 722 O O . THR A 1 92 ? -9.621 5.538 15.378 1.00 92.56 92 THR A O 1
ATOM 725 N N . ALA A 1 93 ? -10.850 3.789 16.028 1.00 92.56 93 ALA A N 1
ATOM 726 C CA . ALA A 1 93 ? -9.705 3.018 16.520 1.00 92.56 93 ALA A CA 1
ATOM 727 C C . ALA A 1 93 ? -8.691 2.677 15.413 1.00 92.56 93 ALA A C 1
ATOM 729 O O . ALA A 1 93 ? -7.490 2.638 15.668 1.00 92.56 93 ALA A O 1
ATOM 730 N N . LEU A 1 94 ? -9.165 2.421 14.190 1.00 94.38 94 LEU A N 1
ATOM 731 C CA . LEU A 1 94 ? -8.295 2.203 13.035 1.00 94.38 94 LEU A CA 1
ATOM 732 C C . LEU A 1 94 ? -7.653 3.512 12.572 1.00 94.38 94 LEU A C 1
ATOM 734 O O . LEU A 1 94 ? -6.462 3.533 12.289 1.00 94.38 94 LEU A O 1
ATOM 738 N N . PHE A 1 95 ? -8.439 4.584 12.496 1.00 94.44 95 PHE A N 1
ATOM 739 C CA . PHE A 1 95 ? -7.969 5.892 12.060 1.00 94.44 95 PHE A CA 1
ATOM 740 C C . PHE A 1 95 ? -6.882 6.438 12.995 1.00 94.44 95 PHE A C 1
ATOM 742 O O . PHE A 1 95 ? -5.808 6.802 12.532 1.00 94.44 95 PHE A O 1
ATOM 749 N N . ARG A 1 96 ? -7.078 6.346 14.317 1.00 93.88 96 ARG A N 1
ATOM 750 C CA . ARG A 1 96 ? -6.029 6.664 15.301 1.00 93.88 96 ARG A CA 1
ATOM 751 C C . ARG A 1 96 ? -4.769 5.828 15.087 1.00 93.88 96 ARG A C 1
ATOM 753 O O . ARG A 1 96 ? -3.675 6.370 15.063 1.00 93.88 96 ARG A O 1
ATOM 760 N N . ALA A 1 97 ? -4.915 4.525 14.840 1.00 94.75 97 ALA A N 1
ATOM 761 C CA . ALA A 1 97 ? -3.771 3.658 14.566 1.00 94.75 97 ALA A CA 1
ATOM 762 C C . ALA A 1 97 ? -3.050 3.983 13.241 1.00 94.75 97 ALA A C 1
ATOM 764 O O . ALA A 1 97 ? -1.863 3.696 13.128 1.00 94.75 97 ALA A O 1
ATOM 765 N N . LEU A 1 98 ? -3.732 4.558 12.243 1.00 94.50 98 LEU A N 1
ATOM 766 C CA . LEU A 1 98 ? -3.121 5.015 10.985 1.00 94.50 98 LEU A CA 1
ATOM 767 C C . LEU A 1 98 ? -2.220 6.235 11.209 1.00 94.50 98 LEU A C 1
ATOM 769 O O . LEU A 1 98 ? -1.079 6.230 10.741 1.00 94.50 98 LEU A O 1
ATOM 773 N N . TRP A 1 99 ? -2.704 7.211 11.979 1.00 93.12 99 TRP A N 1
ATOM 774 C CA . TRP A 1 99 ? -1.965 8.431 12.320 1.00 93.12 99 TRP A CA 1
ATOM 775 C C . TRP A 1 99 ? -1.031 8.300 13.523 1.00 93.12 99 TRP A C 1
ATOM 777 O O . TRP A 1 99 ? -0.296 9.239 13.794 1.00 93.12 99 TRP A O 1
ATOM 787 N N . ASP A 1 100 ? -1.010 7.142 14.189 1.00 93.12 100 ASP A N 1
ATOM 788 C CA . ASP A 1 100 ? -0.206 6.908 15.398 1.00 93.12 100 ASP A CA 1
ATOM 789 C C . ASP A 1 100 ? -0.611 7.818 16.575 1.00 93.12 100 ASP A C 1
ATOM 791 O O . ASP A 1 100 ? 0.231 8.291 17.328 1.00 93.12 100 ASP A O 1
ATOM 795 N N . LEU A 1 101 ? -1.919 8.070 16.707 1.00 92.56 101 LEU A N 1
ATOM 796 C CA . LEU A 1 101 ? -2.493 8.963 17.718 1.00 92.56 101 LEU A CA 1
ATOM 797 C C . LEU A 1 101 ? -2.813 8.223 19.018 1.00 92.56 101 LEU A C 1
ATOM 799 O O . LEU A 1 101 ? -3.354 7.106 19.003 1.00 92.56 101 LEU A O 1
ATOM 803 N N . GLU A 1 102 ? -2.606 8.900 20.143 1.00 89.56 102 GLU A N 1
ATOM 804 C CA . GLU A 1 102 ? -3.118 8.493 21.447 1.00 89.56 102 GLU A CA 1
ATOM 805 C C . GLU A 1 102 ? -4.650 8.638 21.535 1.00 89.56 102 GLU A C 1
ATOM 807 O O . GLU A 1 102 ? -5.334 9.054 20.594 1.00 89.56 102 GLU A O 1
ATOM 812 N N . ARG A 1 103 ? -5.244 8.215 22.660 1.00 83.31 103 ARG A N 1
ATOM 813 C CA . ARG A 1 103 ? -6.710 8.169 22.821 1.00 83.31 103 ARG A CA 1
ATOM 814 C C . ARG A 1 103 ? -7.350 9.557 22.805 1.00 83.31 103 ARG A C 1
ATOM 816 O O . ARG A 1 103 ? -8.437 9.688 22.242 1.00 83.31 103 ARG A O 1
ATOM 823 N N . ASP A 1 104 ? -6.681 10.535 23.402 1.00 86.25 104 ASP A N 1
ATOM 824 C CA . ASP A 1 104 ? -7.267 11.842 23.711 1.00 86.25 104 ASP A CA 1
ATOM 825 C C . ASP A 1 104 ? -6.855 12.926 22.703 1.00 86.25 104 ASP A C 1
ATOM 827 O O . ASP A 1 104 ? -7.355 14.045 22.756 1.00 86.25 104 ASP A O 1
ATOM 831 N N . GLU A 1 105 ? -5.993 12.587 21.739 1.00 89.00 105 GLU A N 1
ATOM 832 C CA . GLU A 1 105 ? -5.615 13.490 20.653 1.00 89.00 105 GLU A CA 1
ATOM 833 C C . GLU A 1 105 ? -6.789 13.756 19.703 1.00 89.00 105 GLU A C 1
ATOM 835 O O . GLU A 1 105 ? -7.619 12.876 19.435 1.00 89.00 105 GLU A O 1
ATOM 840 N N . GLU A 1 106 ? -6.852 14.968 19.164 1.00 89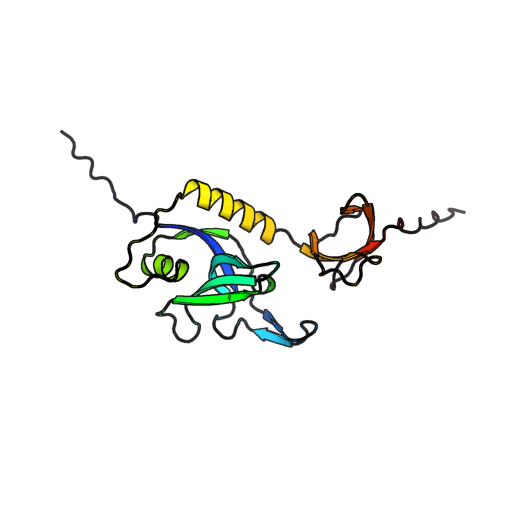.81 106 GLU A N 1
ATOM 841 C CA . GLU A 1 106 ? -7.849 15.341 18.166 1.00 89.81 106 GLU A CA 1
ATOM 842 C C . GLU A 1 106 ? -7.603 14.598 16.845 1.00 89.81 106 GLU A C 1
ATOM 844 O O . GLU A 1 106 ? -6.466 14.300 16.472 1.00 89.81 106 GLU A O 1
ATOM 849 N N . LEU A 1 107 ? -8.685 14.243 16.147 1.00 88.06 107 LEU A N 1
ATOM 850 C CA . LEU A 1 107 ? -8.558 13.591 14.850 1.00 88.06 107 LEU A CA 1
ATOM 851 C C . LEU A 1 107 ? -8.235 14.647 13.787 1.00 88.06 107 LEU A C 1
ATOM 853 O O . LEU A 1 107 ? -8.952 15.639 13.703 1.00 88.06 107 LEU A O 1
ATOM 857 N N . PRO A 1 108 ? -7.214 14.435 12.945 1.00 87.69 108 PRO A N 1
ATOM 858 C CA . PRO A 1 108 ? -6.921 15.347 11.854 1.00 87.69 108 PRO A CA 1
ATOM 859 C C . PRO A 1 108 ? -8.065 15.392 10.842 1.00 87.69 108 PRO A C 1
ATOM 861 O O . PRO A 1 108 ? -8.613 14.352 10.454 1.00 87.69 108 PRO A O 1
ATOM 864 N N . ASP A 1 109 ? -8.350 16.598 10.357 1.00 86.00 109 ASP A N 1
ATOM 865 C CA . ASP A 1 109 ? -9.273 16.803 9.250 1.00 86.00 109 ASP A CA 1
ATOM 866 C C . ASP A 1 109 ? -8.810 16.041 8.006 1.00 86.00 109 ASP A C 1
ATOM 868 O O . ASP A 1 109 ? -7.629 16.015 7.641 1.00 86.00 109 ASP A O 1
ATOM 872 N N . SER A 1 110 ? -9.771 15.404 7.342 1.00 86.56 110 SER A N 1
ATOM 873 C CA . SER A 1 110 ? -9.527 14.593 6.157 1.00 86.56 110 SER A CA 1
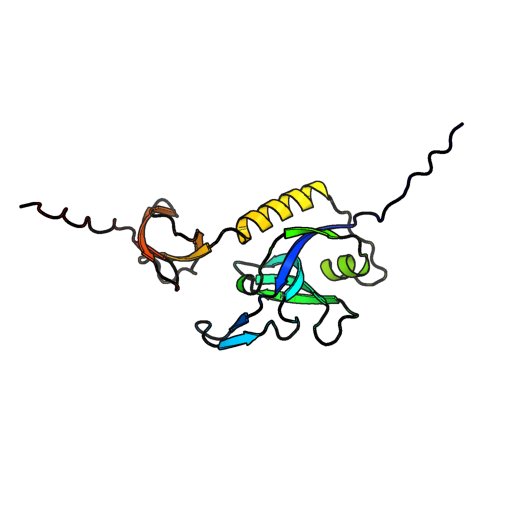ATOM 874 C C . SER A 1 110 ? -10.279 15.142 4.959 1.00 86.56 110 SER A C 1
ATOM 876 O O . SER A 1 110 ? -11.503 15.068 4.881 1.00 86.56 110 SER A O 1
ATOM 878 N N . ASP A 1 111 ? -9.522 15.627 3.979 1.00 91.56 111 ASP A N 1
ATOM 879 C CA . ASP A 1 111 ? -10.034 15.884 2.637 1.00 91.56 111 ASP A CA 1
ATOM 880 C C . ASP A 1 111 ? -10.289 14.542 1.934 1.00 91.56 111 ASP A C 1
ATOM 882 O O . ASP A 1 111 ? -9.398 13.948 1.318 1.00 91.56 111 ASP A O 1
ATOM 886 N N . LEU A 1 112 ? -11.513 14.032 2.085 1.00 91.00 112 LEU A N 1
ATOM 887 C CA . LEU A 1 112 ? -11.917 12.716 1.589 1.00 91.00 112 LEU A CA 1
ATOM 888 C C . LEU A 1 112 ? -11.839 12.607 0.063 1.00 91.00 112 LEU A C 1
ATOM 890 O O . LEU A 1 112 ? -11.640 11.502 -0.447 1.00 91.00 112 LEU A O 1
ATOM 894 N N . LEU A 1 113 ? -12.010 13.720 -0.660 1.00 88.50 113 LEU A N 1
ATOM 895 C CA . LEU A 1 113 ? -11.939 13.742 -2.118 1.00 88.50 113 LEU A CA 1
ATOM 896 C C . LEU A 1 113 ? -10.488 13.583 -2.567 1.00 88.50 113 LEU A C 1
ATOM 898 O O . LEU A 1 113 ? -10.172 12.636 -3.285 1.00 88.50 113 LEU A O 1
ATOM 902 N N . ARG A 1 114 ? -9.588 14.428 -2.054 1.00 90.81 114 ARG A N 1
ATOM 903 C CA . ARG A 1 114 ? -8.158 14.344 -2.374 1.00 90.81 114 ARG A CA 1
ATOM 904 C C . ARG A 1 114 ? -7.556 13.006 -1.948 1.00 90.81 114 ARG A C 1
ATOM 906 O O . ARG A 1 114 ? -6.773 12.407 -2.681 1.00 90.81 114 ARG A O 1
ATOM 913 N N . GLN A 1 115 ? -7.933 12.508 -0.768 1.00 92.38 115 GLN A N 1
ATOM 914 C CA . GLN A 1 115 ? -7.510 11.188 -0.290 1.00 92.38 115 GLN A CA 1
ATOM 915 C C . GLN A 1 115 ? -7.997 10.060 -1.206 1.00 92.38 115 GLN A C 1
ATOM 917 O O . GLN A 1 115 ? -7.267 9.096 -1.432 1.00 92.38 115 GLN A O 1
ATOM 922 N N . ARG A 1 116 ? -9.220 10.168 -1.740 1.00 95.25 116 ARG A N 1
ATOM 923 C CA . ARG A 1 116 ? -9.764 9.196 -2.689 1.00 95.25 116 ARG A CA 1
ATOM 924 C C . ARG A 1 116 ? -8.988 9.192 -3.996 1.00 95.25 116 ARG A C 1
ATOM 926 O O . ARG A 1 116 ? -8.571 8.116 -4.406 1.00 95.25 116 ARG A O 1
ATOM 933 N N . GLU A 1 117 ? -8.782 10.349 -4.615 1.00 93.56 117 GLU A N 1
ATOM 934 C CA . GLU A 1 117 ? -8.041 10.459 -5.878 1.00 93.56 117 GLU A CA 1
ATOM 935 C C . GLU A 1 117 ? -6.637 9.865 -5.744 1.00 93.56 117 GLU A C 1
ATOM 937 O O . GLU A 1 117 ? -6.252 8.991 -6.524 1.00 93.56 117 GLU A O 1
ATOM 942 N N . TRP A 1 118 ? -5.926 10.248 -4.680 1.00 92.81 118 TRP A N 1
ATOM 943 C CA . TRP A 1 118 ? -4.610 9.705 -4.365 1.00 92.81 118 TRP A CA 1
ATOM 944 C C . TRP A 1 118 ? -4.638 8.185 -4.147 1.00 92.81 118 TRP A C 1
ATOM 946 O O . TRP A 1 118 ? -3.808 7.456 -4.690 1.00 92.81 118 TRP A O 1
ATOM 956 N N . ALA A 1 119 ? -5.608 7.674 -3.381 1.00 94.75 119 ALA A N 1
ATOM 957 C CA . ALA A 1 119 ? -5.727 6.241 -3.127 1.00 94.75 119 ALA A CA 1
ATOM 958 C C . ALA A 1 119 ? -6.069 5.451 -4.402 1.00 94.75 119 ALA A C 1
ATOM 960 O O . ALA A 1 119 ? -5.588 4.331 -4.584 1.00 94.75 119 ALA A O 1
ATOM 961 N N . GLU A 1 120 ? -6.900 6.004 -5.284 1.00 95.44 120 GLU A N 1
ATOM 962 C CA . GLU A 1 120 ? -7.267 5.382 -6.558 1.00 95.44 120 GLU A CA 1
ATOM 963 C C . GLU A 1 120 ? -6.080 5.332 -7.517 1.00 95.44 120 GLU A C 1
ATOM 965 O O . GLU A 1 120 ? -5.835 4.289 -8.123 1.00 95.44 120 GLU A O 1
ATOM 970 N N . GLU A 1 121 ? -5.314 6.417 -7.619 1.00 92.25 121 GLU A N 1
ATOM 971 C CA . GLU A 1 121 ? -4.078 6.457 -8.397 1.00 92.25 121 GLU A CA 1
ATOM 972 C C . GLU A 1 121 ? -3.061 5.435 -7.887 1.00 92.25 121 GLU A C 1
ATOM 974 O O . GLU A 1 121 ? -2.616 4.581 -8.657 1.00 92.25 121 GLU A O 1
ATOM 979 N N . LEU A 1 122 ? -2.788 5.432 -6.580 1.00 91.00 122 LEU A N 1
ATOM 980 C CA . LEU A 1 122 ? -1.843 4.502 -5.966 1.00 91.00 122 LEU A CA 1
ATOM 981 C C . LEU A 1 122 ? -2.269 3.039 -6.161 1.00 91.00 122 LEU A C 1
ATOM 983 O O . LEU A 1 122 ? -1.450 2.176 -6.480 1.00 91.00 122 LEU A O 1
ATOM 987 N N . ALA A 1 123 ? -3.559 2.738 -5.983 1.00 93.06 123 ALA A N 1
ATOM 988 C CA . ALA A 1 123 ? -4.085 1.396 -6.202 1.00 93.06 123 ALA A CA 1
ATOM 989 C C . ALA A 1 123 ? -3.989 0.975 -7.677 1.00 93.06 123 ALA A C 1
ATOM 991 O O . ALA A 1 123 ? -3.671 -0.184 -7.940 1.00 93.06 123 ALA A O 1
ATOM 992 N N . ARG A 1 124 ? -4.238 1.878 -8.637 1.00 90.38 124 ARG A N 1
ATOM 993 C CA . ARG A 1 124 ? -4.051 1.590 -10.071 1.00 90.38 124 ARG A CA 1
ATOM 994 C C . ARG A 1 124 ? -2.589 1.296 -10.385 1.00 90.38 124 ARG A C 1
ATOM 996 O O . ARG A 1 124 ? -2.293 0.256 -10.971 1.00 90.38 124 ARG A O 1
ATOM 1003 N N . GLU A 1 125 ? -1.686 2.171 -9.954 1.00 86.19 125 GLU A N 1
ATOM 1004 C CA . GLU A 1 125 ? -0.250 2.026 -10.186 1.00 86.19 125 GLU A CA 1
ATOM 1005 C C . GLU A 1 125 ? 0.263 0.700 -9.616 1.00 86.19 125 GLU A C 1
ATOM 1007 O O . GLU A 1 125 ? 0.923 -0.074 -10.302 1.00 86.19 125 GLU A O 1
ATOM 1012 N N . TRP A 1 126 ? -0.084 0.375 -8.371 1.00 87.12 126 TRP A N 1
ATOM 1013 C CA . TRP A 1 126 ? 0.481 -0.796 -7.704 1.00 87.12 126 TRP A CA 1
ATOM 1014 C C . TRP A 1 126 ? -0.194 -2.120 -8.049 1.00 87.12 126 TRP A C 1
ATOM 1016 O O . TRP A 1 126 ? 0.433 -3.161 -7.851 1.00 87.12 126 TRP A O 1
ATOM 1026 N N . ASN A 1 127 ? -1.430 -2.099 -8.556 1.00 87.75 127 ASN A N 1
ATOM 1027 C CA . ASN A 1 127 ? -2.046 -3.279 -9.168 1.00 87.75 127 ASN A CA 1
ATOM 1028 C C . ASN A 1 127 ? -1.564 -3.515 -10.601 1.00 87.75 127 ASN A C 1
ATOM 1030 O O . ASN A 1 127 ? -1.835 -4.585 -11.143 1.00 87.75 127 ASN A O 1
ATOM 1034 N N . THR A 1 128 ? -0.877 -2.550 -11.218 1.00 83.44 128 THR A N 1
ATOM 1035 C CA . THR A 1 128 ? -0.285 -2.762 -12.535 1.00 83.44 128 THR A CA 1
ATOM 1036 C C . THR A 1 128 ? 0.845 -3.780 -12.372 1.00 83.44 128 THR A C 1
ATOM 1038 O O . THR A 1 128 ? 1.769 -3.531 -11.587 1.00 83.44 128 THR A O 1
ATOM 1041 N N . PRO A 1 129 ? 0.774 -4.945 -13.049 1.00 74.44 129 PRO A N 1
ATOM 1042 C CA . PRO A 1 129 ? 1.841 -5.931 -13.011 1.00 74.44 129 PRO A CA 1
ATOM 1043 C C . PRO A 1 129 ? 3.152 -5.251 -13.387 1.00 74.44 129 PRO A C 1
ATOM 1045 O O . PRO A 1 129 ? 3.221 -4.523 -14.379 1.00 74.44 129 PRO A O 1
ATOM 1048 N N . ALA A 1 130 ? 4.164 -5.423 -12.546 1.00 77.56 130 ALA A N 1
ATOM 1049 C CA . ALA A 1 130 ? 5.434 -4.748 -12.710 1.00 77.56 130 ALA A CA 1
ATOM 1050 C C . ALA A 1 130 ? 6.580 -5.668 -12.313 1.00 77.56 130 ALA A C 1
ATOM 1052 O O . ALA A 1 130 ? 6.502 -6.383 -11.310 1.00 77.56 130 ALA A O 1
ATOM 1053 N N . MET A 1 131 ? 7.672 -5.595 -13.061 1.00 78.50 131 MET A N 1
ATOM 1054 C CA . MET A 1 131 ? 8.895 -6.337 -12.790 1.00 78.50 131 MET A CA 1
ATOM 1055 C C . MET A 1 131 ? 10.078 -5.395 -12.590 1.00 78.50 131 MET A C 1
ATOM 1057 O O . MET A 1 131 ? 10.069 -4.240 -13.017 1.00 78.50 131 MET A O 1
ATOM 1061 N N . LYS A 1 132 ? 11.115 -5.887 -11.906 1.00 83.69 132 LYS A N 1
ATOM 1062 C CA . LYS A 1 132 ? 12.352 -5.123 -11.722 1.00 83.69 132 LYS A CA 1
ATOM 1063 C C . LYS A 1 132 ? 13.086 -5.008 -13.055 1.00 83.69 132 LYS A C 1
ATOM 1065 O O . LYS A 1 132 ? 13.279 -6.009 -13.733 1.00 83.69 132 LYS A O 1
ATOM 1070 N N . ALA A 1 133 ? 13.546 -3.811 -13.376 1.00 84.44 133 ALA A N 1
ATOM 1071 C CA . ALA A 1 133 ? 14.370 -3.501 -14.525 1.00 84.44 133 ALA A CA 1
ATOM 1072 C C . ALA A 1 133 ? 15.760 -3.030 -14.093 1.00 84.44 133 ALA A C 1
ATOM 1074 O O . ALA A 1 133 ? 15.919 -2.341 -13.078 1.00 84.44 133 ALA A O 1
ATOM 1075 N N . ARG A 1 134 ? 16.770 -3.399 -14.882 1.00 89.31 134 ARG A N 1
ATOM 1076 C CA . ARG A 1 134 ? 18.149 -2.909 -14.766 1.00 89.31 134 ARG A CA 1
ATOM 1077 C C . ARG A 1 134 ? 18.630 -2.384 -16.114 1.00 89.31 134 ARG A C 1
ATOM 1079 O O . ARG A 1 134 ? 18.236 -2.917 -17.148 1.00 89.31 134 ARG A O 1
ATOM 1086 N N . LEU A 1 135 ? 19.485 -1.366 -16.072 1.00 89.19 135 LEU A N 1
ATOM 1087 C CA . LEU A 1 135 ? 20.203 -0.862 -17.241 1.00 89.19 135 LEU A CA 1
ATOM 1088 C C . LEU A 1 135 ? 21.597 -1.496 -17.251 1.00 89.19 135 LEU A C 1
ATOM 1090 O O . LEU A 1 135 ? 22.276 -1.490 -16.220 1.00 89.19 135 LEU A O 1
ATOM 1094 N N . ASP A 1 136 ? 22.007 -2.063 -18.379 1.00 86.56 136 ASP A N 1
ATOM 1095 C CA . ASP A 1 136 ? 23.271 -2.800 -18.484 1.00 86.56 136 ASP A CA 1
ATOM 1096 C C . ASP A 1 136 ? 24.507 -1.892 -18.397 1.00 86.56 136 ASP A C 1
ATOM 1098 O O . ASP A 1 136 ? 25.536 -2.300 -17.860 1.00 86.56 136 ASP A O 1
ATOM 1102 N N . ASP A 1 137 ? 24.384 -0.639 -18.830 1.00 85.88 137 ASP A N 1
ATOM 1103 C CA . ASP A 1 137 ? 25.410 0.405 -18.723 1.00 85.88 137 ASP A CA 1
ATOM 1104 C C . ASP A 1 137 ? 25.507 1.022 -17.313 1.00 85.88 137 ASP A C 1
ATOM 1106 O O . ASP A 1 137 ? 26.496 1.678 -16.981 1.00 85.88 137 ASP A O 1
ATOM 1110 N N . GLN A 1 138 ? 24.502 0.808 -16.455 1.00 83.44 138 GLN A N 1
ATOM 1111 C CA . GLN A 1 138 ? 24.432 1.383 -15.107 1.00 83.44 138 GLN A CA 1
ATOM 1112 C C . GLN A 1 138 ? 24.142 0.317 -14.037 1.00 83.44 138 GLN A C 1
ATOM 1114 O O . GLN A 1 138 ? 23.177 0.433 -13.276 1.00 83.44 138 GLN A O 1
ATOM 1119 N N . PRO A 1 139 ? 25.014 -0.698 -13.881 1.00 75.56 139 PRO A N 1
ATOM 1120 C CA . PRO A 1 139 ? 24.783 -1.819 -12.966 1.00 75.56 139 PRO A CA 1
ATOM 1121 C C . PRO A 1 139 ? 24.785 -1.414 -11.485 1.00 75.56 139 PRO A C 1
ATOM 1123 O O . PRO A 1 139 ? 24.290 -2.157 -10.641 1.00 75.56 139 PRO A O 1
ATOM 1126 N N . ARG A 1 140 ? 25.347 -0.241 -11.155 1.00 80.19 140 ARG A N 1
ATOM 1127 C CA . ARG A 1 140 ? 25.354 0.312 -9.791 1.00 80.19 140 ARG A CA 1
ATOM 1128 C C . ARG A 1 140 ? 24.053 1.021 -9.416 1.00 80.19 140 ARG A C 1
ATOM 1130 O O . ARG A 1 140 ? 23.874 1.337 -8.243 1.00 80.19 140 ARG A O 1
ATOM 1137 N N . LEU A 1 141 ? 23.164 1.292 -10.372 1.00 78.25 141 LEU A N 1
ATOM 1138 C CA . LEU A 1 141 ? 21.873 1.882 -10.051 1.00 78.25 141 LEU A CA 1
ATOM 1139 C C . LEU A 1 141 ? 20.938 0.859 -9.417 1.00 78.25 141 LEU A C 1
ATOM 1141 O O . LEU A 1 141 ? 20.847 -0.297 -9.836 1.00 78.25 141 LEU A O 1
ATOM 1145 N N . THR A 1 142 ? 20.179 1.331 -8.431 1.00 74.94 142 THR A N 1
ATOM 1146 C CA . THR A 1 142 ? 19.091 0.563 -7.835 1.00 74.94 142 THR A CA 1
ATOM 1147 C C . THR A 1 142 ? 18.103 0.143 -8.929 1.00 74.94 142 THR A C 1
ATOM 1149 O O . THR A 1 142 ? 17.678 0.999 -9.715 1.00 74.94 142 THR A O 1
ATOM 1152 N N . PRO A 1 143 ? 17.708 -1.144 -8.987 1.00 79.62 143 PRO A N 1
ATOM 1153 C CA . PRO A 1 143 ? 16.686 -1.600 -9.920 1.00 79.62 143 PRO A CA 1
ATOM 1154 C C . PRO A 1 143 ? 15.396 -0.792 -9.761 1.00 79.62 143 PRO A C 1
ATOM 1156 O O . PRO A 1 143 ? 14.985 -0.492 -8.638 1.00 79.62 143 PRO A O 1
ATOM 1159 N N . PHE A 1 144 ? 14.749 -0.470 -10.875 1.00 80.06 144 PHE A N 1
ATOM 1160 C CA . PHE A 1 144 ? 13.476 0.258 -10.913 1.00 80.06 144 PHE A CA 1
ATOM 1161 C C . PHE A 1 144 ? 12.357 -0.657 -11.415 1.00 80.06 144 PHE A C 1
ATOM 1163 O O . PHE A 1 144 ? 12.621 -1.796 -11.785 1.00 80.06 144 PHE A O 1
ATOM 1170 N N . LEU A 1 145 ? 11.104 -0.213 -11.373 1.00 81.88 145 LEU A N 1
ATOM 1171 C CA . LEU A 1 145 ? 9.970 -1.010 -11.842 1.00 81.88 145 LEU A CA 1
ATOM 1172 C C . LEU A 1 145 ? 9.586 -0.607 -13.269 1.00 81.88 145 LEU A C 1
ATOM 1174 O O . LEU A 1 145 ? 9.554 0.578 -13.590 1.00 81.88 145 LEU A O 1
ATOM 1178 N N . VAL A 1 146 ? 9.289 -1.602 -14.100 1.00 82.31 146 VAL A N 1
ATOM 1179 C CA . VAL A 1 146 ? 8.641 -1.460 -15.414 1.00 82.31 146 VAL A CA 1
ATOM 1180 C C . VAL A 1 146 ? 7.406 -2.349 -15.447 1.00 82.31 146 VAL A C 1
ATOM 1182 O O . VAL A 1 146 ? 7.280 -3.217 -14.585 1.00 82.31 146 VAL A O 1
ATOM 1185 N N . SER A 1 147 ? 6.508 -2.157 -16.414 1.00 79.88 147 SER A N 1
ATOM 1186 C CA . SER A 1 147 ? 5.341 -3.031 -16.570 1.00 79.88 147 SER A CA 1
ATOM 1187 C C . SER A 1 147 ? 5.740 -4.497 -16.775 1.00 79.88 147 SER A C 1
ATOM 1189 O O . SER A 1 147 ? 6.866 -4.810 -17.156 1.00 79.88 147 SER A O 1
ATOM 1191 N N . ASP A 1 148 ? 4.807 -5.400 -16.511 1.00 76.12 148 ASP A N 1
ATOM 1192 C CA . ASP A 1 148 ? 4.858 -6.800 -16.914 1.00 76.12 148 ASP A CA 1
ATOM 1193 C C . ASP A 1 148 ? 3.658 -7.069 -17.848 1.00 76.12 148 ASP A C 1
ATOM 1195 O O . ASP A 1 148 ? 2.514 -7.010 -17.386 1.00 76.12 148 ASP A O 1
ATOM 1199 N N . PRO A 1 149 ? 3.876 -7.272 -19.163 1.00 80.62 149 PRO A N 1
ATOM 1200 C CA . PRO A 1 149 ? 5.177 -7.424 -19.819 1.00 80.62 149 PRO A CA 1
ATOM 1201 C C . PRO A 1 149 ? 5.980 -6.107 -19.899 1.00 80.62 149 PRO A C 1
ATOM 1203 O O . PRO A 1 149 ? 5.389 -5.018 -19.932 1.00 80.62 149 PRO A O 1
ATOM 1206 N N . PRO A 1 150 ? 7.325 -6.180 -19.922 1.00 84.88 150 PRO A N 1
ATOM 1207 C CA . PRO A 1 150 ? 8.183 -4.999 -19.978 1.00 84.88 150 PRO A CA 1
ATOM 1208 C C . PRO A 1 150 ? 8.074 -4.286 -21.333 1.00 84.88 150 PRO A C 1
ATOM 1210 O O . PRO A 1 150 ? 7.962 -4.954 -22.364 1.00 84.88 150 PRO A O 1
ATOM 1213 N N . PRO A 1 151 ? 8.120 -2.941 -21.363 1.00 86.81 151 PRO A N 1
ATOM 1214 C CA . PRO A 1 151 ? 8.121 -2.198 -22.615 1.00 86.81 151 PRO A CA 1
ATOM 1215 C C . PRO A 1 151 ? 9.380 -2.508 -23.432 1.00 86.81 151 PRO A C 1
ATOM 1217 O O . PRO A 1 151 ? 10.467 -2.678 -22.886 1.00 86.81 151 PRO A O 1
ATOM 1220 N N . LEU A 1 152 ? 9.242 -2.544 -24.759 1.00 88.50 152 LEU A N 1
ATOM 1221 C CA . LEU A 1 152 ? 10.374 -2.779 -25.664 1.00 88.50 152 LEU A CA 1
ATOM 1222 C C . LEU A 1 152 ? 11.380 -1.623 -25.654 1.00 88.50 152 LEU A C 1
ATOM 1224 O O . LEU A 1 152 ? 12.570 -1.841 -25.872 1.00 88.50 152 LEU A O 1
ATOM 1228 N N . GLU A 1 153 ? 10.905 -0.409 -25.378 1.00 91.62 153 GLU A N 1
ATOM 1229 C CA . GLU A 1 153 ? 11.712 0.803 -25.334 1.00 91.62 153 GLU A CA 1
ATOM 1230 C C . GLU A 1 153 ? 11.428 1.596 -24.060 1.00 91.62 153 GLU A C 1
ATOM 1232 O O . GLU A 1 153 ? 10.282 1.756 -23.634 1.00 91.62 153 GLU A O 1
ATOM 1237 N N . LEU A 1 154 ? 12.489 2.130 -23.466 1.00 88.44 154 LEU A N 1
ATOM 1238 C CA . LEU A 1 154 ? 12.434 2.940 -22.262 1.00 88.44 154 LEU A CA 1
ATOM 1239 C C . LEU A 1 154 ? 13.274 4.200 -22.454 1.00 88.44 154 LEU A C 1
ATOM 1241 O O . LEU A 1 154 ? 14.466 4.121 -22.733 1.00 88.44 154 LEU A O 1
ATOM 1245 N N . ARG A 1 155 ? 12.686 5.376 -22.225 1.00 89.31 155 ARG A N 1
ATOM 1246 C CA . ARG A 1 155 ? 13.440 6.636 -22.187 1.00 89.31 155 ARG A CA 1
ATOM 1247 C C . ARG A 1 155 ? 13.822 6.991 -20.757 1.00 89.31 155 ARG A C 1
ATOM 1249 O O . ARG A 1 155 ? 12.951 7.139 -19.900 1.00 89.31 155 ARG A O 1
ATOM 1256 N N . ARG A 1 156 ? 15.119 7.169 -20.498 1.00 83.25 156 ARG A N 1
ATOM 1257 C CA . ARG A 1 156 ? 15.642 7.569 -19.186 1.00 83.25 156 ARG A CA 1
ATOM 1258 C C . ARG A 1 156 ? 16.855 8.478 -19.332 1.00 83.25 156 ARG A C 1
ATOM 1260 O O . ARG A 1 156 ? 17.765 8.171 -20.089 1.00 83.25 156 ARG A O 1
ATOM 1267 N N . SER A 1 157 ? 16.869 9.598 -18.609 1.00 82.94 157 SER A N 1
ATOM 1268 C CA . SER A 1 157 ? 17.980 10.569 -18.628 1.00 82.94 157 SER A CA 1
ATOM 1269 C C . SER A 1 157 ? 18.400 11.018 -20.041 1.00 82.94 157 SER A C 1
ATOM 1271 O O . SER A 1 157 ? 19.577 11.241 -20.298 1.00 82.94 157 SER A O 1
ATOM 1273 N N . GLY A 1 158 ? 17.443 11.119 -20.972 1.00 85.44 158 GLY A N 1
ATOM 1274 C CA . GLY A 1 158 ? 17.700 11.484 -22.372 1.00 85.44 158 GLY A CA 1
ATOM 1275 C C . GLY A 1 158 ? 18.206 10.345 -23.268 1.00 85.44 158 GLY A C 1
ATOM 1276 O O . GLY A 1 158 ? 18.344 10.553 -24.469 1.00 85.44 158 GLY A O 1
ATOM 1277 N N . VAL A 1 159 ? 18.428 9.146 -22.726 1.00 89.00 159 VAL A N 1
ATOM 1278 C CA . VAL A 1 159 ? 18.848 7.951 -23.470 1.00 89.00 159 VAL A CA 1
ATOM 1279 C C . VAL A 1 159 ? 17.639 7.048 -23.720 1.00 89.00 159 VAL A C 1
ATOM 1281 O O . VAL A 1 159 ? 16.786 6.880 -22.842 1.00 89.00 159 VAL A O 1
ATOM 1284 N N . THR A 1 160 ? 17.553 6.483 -24.925 1.00 92.19 160 THR A N 1
ATOM 1285 C CA . THR A 1 160 ? 16.596 5.414 -25.239 1.00 92.19 160 THR A CA 1
ATOM 1286 C C . THR A 1 160 ? 17.287 4.082 -25.006 1.00 92.19 160 THR A C 1
ATOM 1288 O O . THR A 1 160 ? 18.358 3.839 -25.549 1.00 92.19 160 THR A O 1
ATOM 1291 N N . TYR A 1 161 ? 16.679 3.248 -24.178 1.00 92.19 161 TYR A N 1
ATOM 1292 C CA . TYR A 1 161 ? 17.121 1.897 -23.911 1.00 92.19 161 TYR A CA 1
ATOM 1293 C C . TYR A 1 161 ? 16.152 0.900 -24.530 1.00 92.19 161 TYR A C 1
ATOM 1295 O O . TYR A 1 161 ? 14.937 1.079 -24.443 1.00 92.19 161 TYR A O 1
ATOM 1303 N N . HIS A 1 162 ? 16.689 -0.177 -25.078 1.00 91.69 162 HIS A N 1
ATOM 1304 C CA . HIS A 1 162 ? 15.945 -1.264 -25.683 1.00 91.69 162 HIS A CA 1
ATOM 1305 C C . HIS A 1 162 ? 15.961 -2.495 -24.780 1.00 91.69 162 HIS A C 1
ATOM 1307 O O . HIS A 1 162 ? 16.959 -2.790 -24.116 1.00 91.69 162 HIS A O 1
ATOM 1313 N N . LEU A 1 163 ? 14.841 -3.212 -24.734 1.00 89.88 163 LEU A N 1
ATOM 1314 C CA . LEU A 1 163 ? 14.722 -4.445 -23.972 1.00 89.88 163 LEU A CA 1
ATOM 1315 C C . LEU A 1 163 ? 15.668 -5.509 -24.545 1.00 89.88 163 LEU A C 1
ATOM 1317 O O . LEU A 1 163 ? 15.444 -6.024 -25.637 1.00 89.88 163 LEU A O 1
ATOM 1321 N N . ALA A 1 164 ? 16.712 -5.849 -23.792 1.00 87.62 164 ALA A N 1
ATOM 1322 C CA . ALA A 1 164 ? 17.700 -6.846 -24.191 1.00 87.62 164 ALA A CA 1
ATOM 1323 C C . ALA A 1 164 ? 17.262 -8.262 -23.797 1.00 87.62 164 ALA A C 1
ATOM 1325 O O . ALA A 1 164 ? 17.421 -9.210 -24.561 1.00 87.62 164 ALA A O 1
ATOM 1326 N N . HIS A 1 165 ? 16.715 -8.420 -22.589 1.00 83.12 165 HIS A N 1
ATOM 1327 C CA . HIS A 1 165 ? 16.272 -9.715 -22.078 1.00 83.12 165 HIS A CA 1
ATOM 1328 C C . HIS A 1 165 ? 15.244 -9.534 -20.958 1.00 83.12 165 HIS A C 1
ATOM 1330 O O . HIS A 1 165 ? 15.436 -8.690 -20.082 1.00 83.12 165 HIS A O 1
ATOM 1336 N N . PHE A 1 166 ? 14.198 -10.361 -20.915 1.00 83.31 166 PHE A N 1
ATOM 1337 C CA . PHE A 1 166 ? 13.305 -10.441 -19.758 1.00 83.31 166 PHE A CA 1
ATOM 1338 C C . PHE A 1 166 ? 12.999 -11.887 -19.383 1.00 83.31 166 PHE A C 1
ATOM 1340 O O . PHE A 1 166 ? 12.893 -12.764 -20.236 1.00 83.31 166 PHE A O 1
ATOM 1347 N N . ASN A 1 167 ? 12.877 -12.140 -18.085 1.00 78.75 167 ASN A N 1
ATOM 1348 C CA . ASN A 1 167 ? 12.452 -13.424 -17.540 1.00 78.75 167 ASN A CA 1
ATOM 1349 C C . ASN A 1 167 ? 11.747 -13.214 -16.190 1.00 78.75 167 ASN A C 1
ATOM 1351 O O . ASN A 1 167 ? 11.523 -12.083 -15.757 1.00 78.75 167 ASN A O 1
ATOM 1355 N N . ALA A 1 168 ? 11.458 -14.306 -15.479 1.00 70.94 168 ALA A N 1
ATOM 1356 C CA . ALA A 1 168 ? 10.845 -14.264 -14.150 1.00 70.94 168 ALA A CA 1
ATOM 1357 C C . ALA A 1 168 ? 11.649 -13.463 -13.097 1.00 70.94 168 ALA A C 1
ATOM 1359 O O . ALA A 1 168 ? 11.136 -13.184 -12.018 1.00 70.94 168 ALA A O 1
ATOM 1360 N N . HIS A 1 169 ? 12.917 -13.127 -13.356 1.00 67.88 169 HIS A N 1
ATOM 1361 C CA . HIS A 1 169 ? 13.783 -12.371 -12.442 1.00 67.88 169 HIS A CA 1
ATOM 1362 C C . HIS A 1 169 ? 13.831 -10.870 -12.774 1.00 67.88 169 HIS A C 1
ATOM 1364 O O . HIS A 1 169 ? 14.408 -10.096 -12.002 1.00 67.88 169 HIS A O 1
ATOM 1370 N N . GLY A 1 170 ? 13.217 -10.450 -13.884 1.00 82.19 170 GLY A N 1
ATOM 1371 C CA . GLY A 1 170 ? 13.109 -9.058 -14.301 1.00 82.19 170 GLY A CA 1
ATOM 1372 C C . GLY A 1 170 ? 13.530 -8.805 -15.746 1.00 82.19 170 GLY A C 1
ATOM 1373 O O . GLY A 1 170 ? 13.857 -9.723 -16.499 1.00 82.19 170 GLY A O 1
ATOM 1374 N N . ALA A 1 171 ? 13.541 -7.526 -16.106 1.00 87.06 171 ALA A N 1
ATOM 1375 C CA . ALA A 1 171 ? 13.936 -7.020 -17.412 1.00 87.06 171 ALA A CA 1
ATOM 1376 C C . ALA A 1 171 ? 15.342 -6.397 -17.374 1.00 87.06 171 ALA A C 1
ATOM 1378 O O . ALA A 1 171 ? 15.745 -5.759 -16.396 1.00 87.06 171 ALA A O 1
ATOM 1379 N N . ARG A 1 172 ? 16.094 -6.559 -18.458 1.00 89.44 172 ARG A N 1
ATOM 1380 C CA . ARG A 1 172 ? 17.382 -5.906 -18.701 1.00 89.44 172 ARG A CA 1
ATOM 1381 C C . ARG A 1 172 ? 17.284 -5.064 -19.957 1.00 89.44 172 ARG A C 1
ATOM 1383 O O . ARG A 1 172 ? 16.732 -5.511 -20.960 1.00 89.44 172 ARG A O 1
ATOM 1390 N N . TYR A 1 173 ? 17.822 -3.862 -19.868 1.00 90.81 173 TYR A N 1
ATOM 1391 C CA . TYR A 1 173 ? 17.762 -2.856 -20.909 1.00 90.81 173 TYR A CA 1
ATOM 1392 C C . TYR A 1 173 ? 19.173 -2.448 -21.321 1.00 90.81 173 TYR A C 1
ATOM 1394 O O . TYR A 1 173 ? 20.012 -2.169 -20.462 1.00 90.81 173 TYR A O 1
ATOM 1402 N N . SER A 1 174 ? 19.401 -2.380 -22.628 1.00 88.00 174 SER A N 1
ATOM 1403 C CA . SER A 1 174 ? 20.659 -1.955 -23.239 1.00 88.00 174 SER A CA 1
ATOM 1404 C C . SER A 1 174 ? 20.449 -0.645 -24.002 1.00 88.00 174 SER A C 1
ATOM 1406 O O . SER A 1 174 ? 19.380 -0.458 -24.581 1.00 88.00 174 SER A O 1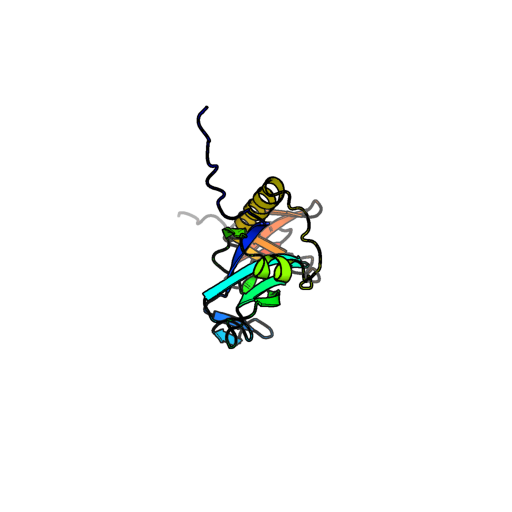
ATOM 1408 N N . PRO A 1 175 ? 21.419 0.284 -24.022 1.00 89.38 175 PRO A N 1
ATOM 1409 C CA . PRO A 1 175 ? 21.369 1.428 -24.933 1.00 89.38 175 PRO A CA 1
ATOM 1410 C C . PRO A 1 175 ? 21.523 1.002 -26.404 1.00 89.38 175 PRO A C 1
ATOM 1412 O O . PRO A 1 175 ? 21.183 1.766 -27.303 1.00 89.38 175 PRO A O 1
ATOM 1415 N N . GLU A 1 176 ? 22.025 -0.209 -26.658 1.00 87.25 176 GLU A N 1
ATOM 1416 C CA . GLU A 1 176 ? 22.111 -0.785 -27.997 1.00 87.25 176 GLU A CA 1
ATOM 1417 C C . GLU A 1 176 ? 20.787 -1.467 -28.376 1.00 87.25 176 GLU A C 1
ATOM 1419 O O . GLU A 1 176 ? 20.209 -2.185 -27.551 1.00 87.25 176 GLU A O 1
ATOM 1424 N N . PRO A 1 177 ? 20.293 -1.273 -29.611 1.00 80.06 177 PRO A N 1
ATOM 1425 C CA . PRO A 1 177 ? 19.110 -1.973 -30.087 1.00 80.06 177 PRO A CA 1
ATOM 1426 C C . PRO A 1 177 ? 19.370 -3.485 -30.151 1.00 80.06 177 PRO A C 1
ATOM 1428 O O . PRO A 1 177 ? 20.497 -3.903 -30.437 1.00 80.06 177 PRO A O 1
ATOM 1431 N N . PRO A 1 178 ? 18.346 -4.325 -29.903 1.00 75.44 178 PRO A N 1
ATOM 1432 C CA . PRO A 1 178 ? 18.490 -5.765 -30.019 1.00 75.44 178 PRO A CA 1
ATOM 1433 C C . PRO A 1 178 ? 18.966 -6.127 -31.433 1.00 75.44 178 PRO A C 1
ATOM 1435 O O . PRO A 1 178 ? 18.538 -5.491 -32.404 1.00 75.44 178 PRO A O 1
ATOM 1438 N N . PRO A 1 179 ? 19.848 -7.131 -31.572 1.00 72.50 179 PRO A N 1
ATOM 1439 C CA . PRO A 1 179 ? 20.301 -7.571 -32.880 1.00 72.50 179 PRO A CA 1
ATOM 1440 C C . PRO A 1 179 ? 19.089 -7.990 -33.715 1.00 72.50 179 PRO A C 1
ATOM 1442 O O . PRO A 1 179 ? 18.265 -8.789 -33.274 1.00 72.50 179 PRO A O 1
ATOM 1445 N N . VAL A 1 180 ? 18.970 -7.425 -34.918 1.00 69.31 180 VAL A N 1
ATOM 1446 C CA . VAL A 1 180 ? 17.933 -7.814 -35.877 1.00 69.31 180 VAL A CA 1
ATOM 1447 C C . VAL A 1 180 ? 18.206 -9.264 -36.259 1.00 69.31 180 VAL A C 1
ATOM 1449 O O . VAL A 1 180 ? 19.216 -9.545 -36.906 1.00 69.31 180 VAL A O 1
ATOM 1452 N N . GLU A 1 181 ? 17.340 -10.189 -35.837 1.00 58.03 181 GLU A N 1
ATOM 1453 C CA . GLU A 1 181 ? 17.404 -11.561 -36.334 1.00 58.03 181 GLU A CA 1
ATOM 1454 C C . GLU A 1 181 ? 17.305 -11.514 -37.865 1.00 58.03 181 GLU A C 1
ATOM 1456 O O . GLU A 1 181 ? 16.368 -10.906 -38.400 1.00 58.03 181 GLU A O 1
ATOM 1461 N N . PRO A 1 182 ? 18.274 -12.093 -38.598 1.00 55.22 182 PRO A N 1
ATOM 1462 C CA . PRO A 1 182 ? 18.184 -12.142 -40.044 1.00 55.22 182 PRO A CA 1
ATOM 1463 C C . PRO A 1 182 ? 16.905 -12.894 -40.403 1.00 55.22 182 PRO A C 1
ATOM 1465 O O . PRO A 1 182 ? 16.681 -14.007 -39.924 1.00 55.22 182 PRO A O 1
ATOM 1468 N N . SER A 1 183 ? 16.057 -12.271 -41.226 1.00 51.97 183 SER A N 1
ATOM 1469 C CA . SER A 1 183 ? 14.829 -12.907 -41.697 1.00 51.97 183 SER A CA 1
ATOM 1470 C C . SER A 1 183 ? 15.167 -14.288 -42.263 1.00 51.97 183 SER A C 1
ATOM 1472 O O . SER A 1 183 ? 16.160 -14.402 -42.994 1.00 51.97 183 SER A O 1
ATOM 1474 N N . PRO A 1 184 ? 14.390 -15.335 -41.927 1.00 59.22 184 PRO A N 1
ATOM 1475 C CA . PRO A 1 184 ? 14.647 -16.660 -42.459 1.00 59.22 184 PRO A CA 1
ATOM 1476 C C . PRO A 1 184 ? 14.663 -16.556 -43.982 1.00 59.22 184 PRO A C 1
ATOM 1478 O O . PRO A 1 184 ? 13.723 -16.035 -44.587 1.00 59.22 184 PRO A O 1
ATOM 1481 N N . ARG A 1 185 ? 15.766 -16.995 -44.597 1.00 54.47 185 ARG A N 1
ATOM 1482 C CA . ARG A 1 185 ? 15.823 -17.155 -46.047 1.00 54.47 185 ARG A CA 1
ATOM 1483 C C . ARG A 1 185 ? 14.785 -18.211 -46.397 1.00 54.47 185 ARG A C 1
ATOM 1485 O O . ARG A 1 185 ? 14.923 -19.366 -46.006 1.00 54.47 185 ARG A O 1
ATOM 1492 N N . ILE A 1 186 ? 13.706 -17.773 -47.034 1.00 57.84 186 ILE A N 1
ATOM 1493 C CA . ILE A 1 186 ? 12.782 -18.673 -47.707 1.00 57.84 186 ILE A CA 1
ATOM 1494 C C . ILE A 1 186 ? 13.492 -19.028 -49.015 1.00 57.84 186 ILE A C 1
ATOM 1496 O O . ILE A 1 186 ? 13.545 -18.189 -49.915 1.00 57.84 186 ILE A O 1
ATOM 1500 N N . ASP A 1 187 ? 14.125 -20.201 -49.040 1.00 60.94 187 ASP A N 1
ATOM 1501 C CA . ASP A 1 187 ? 14.613 -20.844 -50.267 1.00 60.94 187 ASP A CA 1
ATOM 1502 C C . ASP A 1 187 ? 13.440 -21.453 -51.056 1.00 60.94 187 ASP A C 1
ATOM 1504 O O . ASP A 1 187 ? 12.483 -21.954 -50.413 1.00 60.94 187 ASP A O 1
#

Foldseek 3Di:
DDDPPPPPDQDFQAKFKKWFFAQWFFDDDPSPDIDGGDPFAHHRFIWTFLDDDPAFKTWIWGQGPVGNPAIDTDIDGLRRTDDIDMDTDRDPRRQCNSVVHDPPDDRDDYPRVVRRVVSVVVSVVSNFAWFWEDEPVCNVDDTHIAGVVGDQWDDDPNQIWGFADQDPRGTYTYSDHHPDDPDPPPD